Protein AF-A0A943GT38-F1 (afdb_monomer_lite)

Sequence (187 aa):
MNSKKILAAFVAVIVAVCCVFAACSAKKTDSDSASSSESVSQYRNETYTTTDPALIKGNAAAQLVQSYSAEELGLPESWDKYDSVAVNDSGIKLDNSDYAGYYIEVEVSKKYDIGDDKFTFNTVGTYLISYDGKTLLKYDKATGECTPIEMKEASAAASSAQKATAASGETHTHANGEVHSGAAHAD

Radius of gyration: 29.75 Å; chains: 1; bounding box: 101×79×76 Å

Structure (mmCIF, N/CA/C/O backbone):
data_AF-A0A943GT38-F1
#
_entry.id   AF-A0A943GT38-F1
#
loop_
_atom_site.group_PDB
_atom_site.id
_atom_site.type_symbol
_atom_site.label_atom_id
_atom_site.label_alt_id
_atom_site.label_comp_id
_atom_site.label_asym_id
_atom_site.label_entity_id
_atom_site.label_seq_id
_atom_site.pdbx_PDB_ins_code
_atom_site.Cartn_x
_atom_site.Cartn_y
_atom_site.Cartn_z
_atom_site.occupancy
_atom_site.B_iso_or_equiv
_atom_site.auth_seq_id
_atom_site.auth_comp_id
_atom_site.auth_asym_id
_atom_site.auth_atom_id
_atom_site.pdbx_PDB_model_num
ATOM 1 N N . MET A 1 1 ? 44.796 46.737 12.602 1.00 34.22 1 MET A N 1
ATOM 2 C CA . MET A 1 1 ? 43.533 46.352 11.930 1.00 34.22 1 MET A CA 1
ATOM 3 C C . MET A 1 1 ? 43.352 44.856 12.124 1.00 34.22 1 MET A C 1
ATOM 5 O O . MET A 1 1 ? 44.340 44.165 11.973 1.00 34.22 1 MET A O 1
ATOM 9 N N . ASN A 1 2 ? 42.224 44.241 12.458 1.00 37.62 2 ASN A N 1
ATOM 10 C CA . ASN A 1 2 ? 40.920 44.627 12.990 1.00 37.62 2 ASN A CA 1
ATOM 11 C C . ASN A 1 2 ? 40.357 43.358 13.668 1.00 37.62 2 ASN A C 1
ATOM 13 O O . ASN A 1 2 ? 40.822 42.249 13.428 1.00 37.62 2 ASN A O 1
ATOM 17 N N . SER A 1 3 ? 39.400 43.547 14.562 1.00 45.28 3 SER A N 1
ATOM 18 C CA . SER A 1 3 ? 38.972 42.612 15.600 1.00 45.28 3 SER A CA 1
ATOM 19 C C . SER A 1 3 ? 37.762 41.734 15.218 1.00 45.28 3 SER A C 1
ATOM 21 O O . SER A 1 3 ? 36.944 42.168 14.415 1.00 45.28 3 SER A O 1
ATOM 23 N N . LYS A 1 4 ? 37.559 40.653 16.004 1.00 46.94 4 LYS A N 1
ATOM 24 C CA . LYS A 1 4 ? 36.280 39.959 16.342 1.00 46.94 4 LYS A CA 1
ATOM 25 C C . LYS A 1 4 ? 35.721 39.054 15.214 1.00 46.94 4 LYS A C 1
ATOM 27 O O . LYS A 1 4 ? 35.678 39.461 14.068 1.00 46.94 4 LYS A O 1
ATOM 32 N N . LYS A 1 5 ? 35.235 37.830 15.465 1.00 51.97 5 LYS A N 1
ATOM 33 C CA . LYS A 1 5 ? 34.121 37.475 16.362 1.00 51.97 5 LYS A CA 1
ATOM 34 C C . LYS A 1 5 ? 34.136 35.992 16.781 1.00 51.97 5 LYS A C 1
ATOM 36 O O . LYS A 1 5 ? 34.640 35.125 16.082 1.00 51.97 5 LYS A O 1
ATOM 41 N N . ILE A 1 6 ? 33.533 35.782 17.944 1.00 56.03 6 ILE A N 1
ATOM 42 C CA . ILE A 1 6 ? 33.315 34.562 18.722 1.00 56.03 6 ILE A CA 1
ATOM 43 C C . ILE A 1 6 ? 32.134 33.766 18.137 1.00 56.03 6 ILE A C 1
ATOM 45 O O . ILE A 1 6 ? 31.121 34.379 17.803 1.00 56.03 6 ILE A O 1
ATOM 49 N N . LEU A 1 7 ? 32.216 32.431 18.106 1.00 47.88 7 LEU A N 1
ATOM 50 C CA . LEU A 1 7 ? 31.033 31.562 18.137 1.00 47.88 7 LEU A CA 1
ATOM 51 C C . LEU A 1 7 ? 31.339 30.306 18.965 1.00 47.88 7 LEU A C 1
ATOM 53 O O . LEU A 1 7 ? 31.896 29.327 18.480 1.00 47.88 7 LEU A O 1
ATOM 57 N N . ALA A 1 8 ? 30.990 30.382 20.245 1.00 51.00 8 ALA A N 1
ATOM 58 C CA . ALA A 1 8 ? 30.784 29.237 21.114 1.00 51.00 8 ALA A CA 1
ATOM 59 C C . ALA A 1 8 ? 29.288 28.906 21.083 1.00 51.00 8 ALA A C 1
ATOM 61 O O . ALA A 1 8 ? 28.475 29.804 21.300 1.00 51.00 8 ALA A O 1
ATOM 62 N N . ALA A 1 9 ? 28.925 27.648 20.837 1.00 45.69 9 ALA A N 1
ATOM 63 C CA . ALA A 1 9 ? 27.575 27.159 21.101 1.00 45.69 9 ALA A CA 1
ATOM 64 C C . ALA A 1 9 ? 27.574 25.638 21.343 1.00 45.69 9 ALA A C 1
ATOM 66 O O . ALA A 1 9 ? 27.540 24.842 20.415 1.00 45.69 9 ALA A O 1
ATOM 67 N N . PHE A 1 10 ? 27.652 25.294 22.632 1.00 46.50 10 PHE A N 1
ATOM 68 C CA . PHE A 1 10 ? 26.958 24.199 23.320 1.00 46.50 10 PHE A CA 1
ATOM 69 C C . PHE A 1 10 ? 26.941 22.796 22.687 1.00 46.50 10 PHE A C 1
ATOM 71 O O . PHE A 1 10 ? 25.970 22.396 22.055 1.00 46.50 10 PHE A O 1
ATOM 78 N N . VAL A 1 11 ? 27.948 21.986 23.031 1.00 49.91 11 VAL A N 1
ATOM 79 C CA . VAL A 1 11 ? 27.823 20.519 23.078 1.00 49.91 11 VAL A CA 1
ATOM 80 C C . VAL A 1 11 ? 28.325 20.053 24.442 1.00 49.91 11 VAL A C 1
ATOM 82 O O . VAL A 1 11 ? 29.514 19.820 24.640 1.00 49.91 11 VAL A O 1
ATOM 85 N N . ALA A 1 12 ? 27.418 19.996 25.412 1.00 47.94 12 ALA A N 1
ATOM 86 C CA . ALA A 1 12 ? 27.615 19.304 26.679 1.00 47.94 12 ALA A CA 1
ATOM 87 C C . ALA A 1 12 ? 26.247 19.027 27.312 1.00 47.94 12 ALA A C 1
ATOM 89 O O . ALA A 1 12 ? 25.385 19.902 27.289 1.00 47.94 12 ALA A O 1
ATOM 90 N N . VAL A 1 13 ? 26.129 17.858 27.955 1.00 46.34 13 VAL A N 1
ATOM 91 C CA . VAL A 1 13 ? 24.970 17.334 28.709 1.00 46.34 13 VAL A CA 1
ATOM 92 C C . VAL A 1 13 ? 23.942 16.676 27.771 1.00 46.34 13 VAL A C 1
ATOM 94 O O . VAL A 1 13 ? 23.267 17.351 27.013 1.00 46.34 13 VAL A O 1
ATOM 97 N N . ILE A 1 14 ? 23.827 15.345 27.705 1.00 51.94 14 ILE A N 1
ATOM 98 C CA . ILE A 1 14 ? 23.375 14.482 28.805 1.00 51.94 14 ILE A CA 1
ATOM 99 C C . ILE A 1 14 ? 24.222 13.206 28.923 1.00 51.94 14 ILE A C 1
ATOM 101 O O . ILE A 1 14 ? 24.448 12.457 27.977 1.00 51.94 14 ILE A O 1
ATOM 105 N N . VAL A 1 15 ? 24.668 13.006 30.157 1.00 46.22 15 VAL A N 1
ATOM 106 C CA . VAL A 1 15 ? 25.377 11.862 30.720 1.00 46.22 15 VAL A CA 1
ATOM 107 C C . VAL A 1 15 ? 24.367 10.787 31.140 1.00 46.22 15 VAL A C 1
ATOM 109 O O . VAL A 1 15 ? 23.319 11.113 31.685 1.00 46.22 15 VAL A O 1
ATOM 112 N N . ALA A 1 16 ? 24.763 9.526 30.958 1.00 49.50 16 ALA A N 1
ATOM 113 C CA . ALA A 1 16 ? 24.355 8.339 31.716 1.00 49.50 16 ALA A CA 1
ATOM 114 C C . ALA A 1 16 ? 22.865 7.950 31.769 1.00 49.50 16 ALA A C 1
ATOM 116 O O . ALA A 1 16 ? 22.118 8.387 32.639 1.00 49.50 16 ALA A O 1
ATOM 117 N N . VAL A 1 17 ? 22.520 6.911 31.002 1.00 50.12 17 VAL A N 1
ATOM 118 C CA . VAL A 1 17 ? 21.701 5.805 31.522 1.00 50.12 17 VAL A CA 1
ATOM 119 C C . VAL A 1 17 ? 22.436 4.495 31.248 1.00 50.12 17 VAL A C 1
ATOM 121 O O . VAL A 1 17 ? 22.928 4.245 30.152 1.00 50.12 17 VAL A O 1
ATOM 124 N N . CYS A 1 18 ? 22.590 3.728 32.322 1.00 37.62 18 CYS A N 1
ATOM 125 C CA . CYS A 1 18 ? 23.476 2.589 32.482 1.00 37.62 18 CYS A CA 1
ATOM 126 C C . CYS A 1 18 ? 23.055 1.348 31.691 1.00 37.62 18 CYS A C 1
ATOM 128 O O . CYS A 1 18 ? 21.888 0.966 31.664 1.00 37.62 18 CYS A O 1
ATOM 130 N N . CYS A 1 19 ? 24.069 0.643 31.194 1.00 44.66 19 CYS A N 1
ATOM 131 C CA . CYS A 1 19 ? 24.043 -0.781 30.898 1.00 44.66 19 CYS A CA 1
ATOM 132 C C . CYS A 1 19 ? 23.618 -1.596 32.129 1.00 44.66 19 CYS A C 1
ATOM 134 O O . CYS A 1 19 ? 24.373 -1.608 33.095 1.00 44.66 19 CYS A O 1
ATOM 136 N N . VAL A 1 20 ? 22.518 -2.352 32.059 1.00 48.22 20 VAL A N 1
ATOM 137 C CA . VAL A 1 20 ? 22.407 -3.701 32.651 1.00 48.22 20 VAL A CA 1
ATOM 138 C C . VAL A 1 20 ? 21.319 -4.473 31.899 1.00 48.22 20 VAL A C 1
ATOM 140 O O . VAL A 1 20 ? 20.155 -4.311 32.213 1.00 48.22 20 VAL A O 1
ATOM 143 N N . PHE A 1 21 ? 21.685 -5.335 30.950 1.00 45.25 21 PHE A N 1
ATOM 144 C CA . PHE A 1 21 ? 21.067 -6.660 30.795 1.00 45.25 21 PHE A CA 1
ATOM 145 C C . PHE A 1 21 ? 22.101 -7.579 30.143 1.00 45.25 21 PHE A C 1
ATOM 147 O O . PHE A 1 21 ? 22.250 -7.658 28.928 1.00 45.25 21 PHE A O 1
ATOM 154 N N . ALA A 1 22 ? 22.873 -8.234 31.006 1.00 48.03 22 ALA A N 1
ATOM 155 C CA . ALA A 1 22 ? 23.653 -9.400 30.650 1.00 48.03 22 ALA A CA 1
ATOM 156 C C . ALA A 1 22 ? 22.712 -10.610 30.610 1.00 48.03 22 ALA A C 1
ATOM 158 O O . ALA A 1 22 ? 22.190 -11.023 31.642 1.00 48.03 22 ALA A O 1
ATOM 159 N N . ALA A 1 23 ? 22.538 -11.195 29.429 1.00 37.91 23 ALA A N 1
ATOM 160 C CA . ALA A 1 23 ? 22.145 -12.590 29.278 1.00 37.91 23 ALA A CA 1
ATOM 161 C C . ALA A 1 23 ? 22.803 -13.150 28.010 1.00 37.91 23 ALA A C 1
ATOM 163 O O . ALA A 1 23 ? 22.175 -13.342 26.975 1.00 37.91 23 ALA A O 1
ATOM 164 N N . CYS A 1 24 ? 24.108 -13.411 28.105 1.00 40.16 24 CYS A N 1
ATOM 165 C CA . CYS A 1 24 ? 24.749 -14.405 27.257 1.00 40.16 24 CYS A CA 1
ATOM 166 C C . CYS A 1 24 ? 24.169 -15.779 27.614 1.00 40.16 24 CYS A C 1
ATOM 168 O O . CYS A 1 24 ? 24.278 -16.212 28.759 1.00 40.16 24 CYS A O 1
ATOM 170 N N . SER A 1 25 ? 23.635 -16.501 26.634 1.00 47.22 25 SER A N 1
ATOM 171 C CA . SER A 1 25 ? 23.610 -17.963 26.676 1.00 47.22 25 SER A CA 1
ATOM 172 C C . SER A 1 25 ? 24.294 -18.512 25.428 1.00 47.22 25 SER A C 1
ATOM 174 O O . SER A 1 25 ? 23.819 -18.373 24.310 1.00 47.22 25 SER A O 1
ATOM 176 N N . ALA A 1 26 ? 25.486 -19.045 25.688 1.00 43.81 26 ALA A N 1
ATOM 177 C CA . ALA A 1 26 ? 26.223 -20.104 25.007 1.00 43.81 26 ALA A CA 1
ATOM 178 C C . ALA A 1 26 ? 25.874 -20.492 23.546 1.00 43.81 26 ALA A C 1
ATOM 180 O O . ALA A 1 26 ? 24.891 -21.165 23.259 1.00 43.81 26 ALA A O 1
ATOM 181 N N . LYS A 1 27 ? 26.850 -20.193 22.681 1.00 48.16 27 LYS A N 1
ATOM 182 C CA . LYS A 1 27 ? 27.392 -20.937 21.522 1.00 48.16 27 LYS A CA 1
ATOM 183 C C . LYS A 1 27 ? 26.953 -22.405 21.318 1.00 48.16 27 LYS A C 1
ATOM 185 O O . LYS A 1 27 ? 27.102 -23.207 22.237 1.00 48.16 27 LYS A O 1
ATOM 190 N N . LYS A 1 28 ? 26.674 -22.764 20.048 1.00 39.28 28 LYS A N 1
ATOM 191 C CA . LYS A 1 28 ? 27.128 -23.994 19.341 1.00 39.28 28 LYS A CA 1
ATOM 192 C C . LYS A 1 28 ? 27.053 -23.832 17.802 1.00 39.28 28 LYS A C 1
ATOM 194 O O . LYS A 1 28 ? 25.979 -23.831 17.226 1.00 39.28 28 LYS A O 1
ATOM 199 N N . THR A 1 29 ? 28.227 -23.588 17.219 1.00 42.72 29 THR A N 1
ATOM 200 C CA . THR A 1 29 ? 28.904 -24.244 16.077 1.00 42.72 29 THR A CA 1
ATOM 201 C C . THR A 1 29 ? 28.120 -25.013 14.985 1.00 42.72 29 THR A C 1
ATOM 203 O O . THR A 1 29 ? 27.441 -25.987 15.289 1.00 42.72 29 THR A O 1
ATOM 206 N N . ASP A 1 30 ? 28.426 -24.598 13.741 1.00 43.91 30 ASP A N 1
ATOM 207 C CA . ASP A 1 30 ? 28.481 -25.261 12.415 1.00 43.91 30 ASP A CA 1
ATOM 208 C C . ASP A 1 30 ? 27.225 -25.881 11.768 1.00 43.91 30 ASP A C 1
ATOM 210 O O . ASP A 1 30 ? 26.702 -26.889 12.228 1.00 43.91 30 ASP A O 1
ATOM 214 N N . SER A 1 31 ? 26.818 -25.330 10.612 1.00 35.75 31 SER A N 1
ATOM 215 C CA . SER A 1 31 ? 26.974 -25.974 9.289 1.00 35.75 31 SER A CA 1
ATOM 216 C C . SER A 1 31 ? 26.354 -25.129 8.165 1.00 35.75 31 SER A C 1
ATOM 218 O O . SER A 1 31 ? 25.282 -24.550 8.318 1.00 35.75 31 SER A O 1
ATOM 220 N N . ASP A 1 32 ? 27.058 -25.087 7.034 1.00 42.31 32 ASP A N 1
ATOM 221 C CA . ASP A 1 32 ? 26.697 -24.445 5.772 1.00 42.31 32 ASP A CA 1
ATOM 222 C C . ASP A 1 32 ? 25.251 -24.680 5.304 1.00 42.31 32 ASP A C 1
ATOM 224 O O . ASP A 1 32 ? 24.817 -25.814 5.099 1.00 42.31 32 ASP A O 1
ATOM 228 N N . SER A 1 33 ? 24.561 -23.588 4.972 1.00 37.16 33 SER A N 1
ATOM 229 C CA . SER A 1 33 ? 23.737 -23.526 3.765 1.00 37.16 33 SER A CA 1
ATOM 230 C C . SER A 1 33 ? 23.566 -22.071 3.343 1.00 37.16 33 SER A C 1
ATOM 232 O O . SER A 1 33 ? 23.002 -21.250 4.064 1.00 37.16 33 SER A O 1
ATOM 234 N N . ALA A 1 34 ? 24.100 -21.745 2.171 1.00 45.69 34 ALA A N 1
ATOM 235 C CA . ALA A 1 34 ? 23.778 -20.522 1.467 1.00 45.69 34 ALA A CA 1
ATOM 236 C C . ALA A 1 34 ? 22.298 -20.547 1.065 1.00 45.69 34 ALA A C 1
ATOM 238 O O . ALA A 1 34 ? 21.897 -21.452 0.341 1.00 45.69 34 ALA A O 1
ATOM 239 N N . SER A 1 35 ? 21.516 -19.543 1.458 1.00 38.31 35 SER A N 1
ATOM 240 C CA . SER A 1 35 ? 20.449 -19.018 0.604 1.00 38.31 35 SER A CA 1
ATOM 241 C C . SER A 1 35 ? 19.897 -17.708 1.155 1.00 38.31 35 SER A C 1
ATOM 243 O O . SER A 1 35 ? 19.557 -17.622 2.328 1.00 38.31 35 SER A O 1
ATOM 245 N N . SER A 1 36 ? 19.836 -16.731 0.253 1.00 38.59 36 SER A N 1
ATOM 246 C CA . SER A 1 36 ? 19.077 -15.482 0.257 1.00 38.59 36 SER A CA 1
ATOM 247 C C . SER A 1 36 ? 19.064 -14.606 1.509 1.00 38.59 36 SER A C 1
ATOM 249 O O . SER A 1 36 ? 18.497 -14.912 2.549 1.00 38.59 36 SER A O 1
ATOM 251 N N . SER A 1 37 ? 19.603 -13.403 1.309 1.00 44.66 37 SER A N 1
ATOM 252 C CA . SER A 1 37 ? 19.267 -12.191 2.050 1.00 44.66 37 SER A CA 1
ATOM 253 C C . SER A 1 37 ? 17.762 -11.914 1.939 1.00 44.66 37 SER A C 1
ATOM 255 O O . SER A 1 37 ? 17.334 -11.109 1.116 1.00 44.66 37 SER A O 1
ATOM 257 N N . GLU A 1 38 ? 16.958 -12.593 2.747 1.00 41.59 38 GLU A N 1
ATOM 258 C CA . GLU A 1 38 ? 15.552 -12.270 2.933 1.00 41.59 38 GLU A CA 1
ATOM 259 C C . GLU A 1 38 ? 15.445 -11.252 4.066 1.00 41.59 38 GLU A C 1
ATOM 261 O O . GLU A 1 38 ? 15.423 -11.586 5.251 1.00 41.59 38 GLU A O 1
ATOM 266 N N . SER A 1 39 ? 15.394 -9.974 3.699 1.00 43.41 39 SER A N 1
ATOM 267 C CA . SER A 1 39 ? 14.899 -8.917 4.579 1.00 43.41 39 SER A CA 1
ATOM 268 C C . SER A 1 39 ? 13.383 -9.088 4.725 1.00 43.41 39 SER A C 1
ATOM 270 O O . SER A 1 39 ? 12.608 -8.272 4.238 1.00 43.41 39 SER A O 1
ATOM 272 N N . VAL A 1 40 ? 12.941 -10.188 5.342 1.00 46.00 40 VAL A N 1
ATOM 273 C CA . VAL A 1 40 ? 11.556 -10.336 5.792 1.00 46.00 40 VAL A CA 1
ATOM 274 C C . VAL A 1 40 ? 11.373 -9.296 6.883 1.00 46.00 40 VAL A C 1
ATOM 276 O O . VAL A 1 40 ? 11.952 -9.394 7.966 1.00 46.00 40 VAL A O 1
ATOM 279 N N . SER A 1 41 ? 10.608 -8.254 6.568 1.00 52.66 41 SER A N 1
ATOM 280 C CA . SER A 1 41 ? 10.140 -7.263 7.530 1.00 52.66 41 SER A CA 1
ATOM 281 C C . SER A 1 41 ? 9.679 -7.979 8.800 1.00 52.66 41 SER A C 1
ATOM 283 O O . SER A 1 41 ? 8.805 -8.843 8.735 1.00 52.66 41 SER A O 1
ATOM 285 N N . GLN A 1 42 ? 10.271 -7.623 9.937 1.00 56.81 42 GLN A N 1
ATOM 286 C CA . GLN A 1 42 ? 10.265 -8.383 11.197 1.00 56.81 42 GLN A CA 1
ATOM 287 C C . GLN A 1 42 ? 8.860 -8.717 11.764 1.00 56.81 42 GLN A C 1
ATOM 289 O O . GLN A 1 42 ? 8.747 -9.503 12.701 1.00 56.81 42 GLN A O 1
ATOM 294 N N . TYR A 1 43 ? 7.797 -8.141 11.189 1.00 60.06 43 TYR A N 1
ATOM 295 C CA . TYR A 1 43 ? 6.404 -8.220 11.641 1.00 60.06 43 TYR A CA 1
ATOM 296 C C . TYR A 1 43 ? 5.400 -8.672 10.567 1.00 60.06 43 TYR A C 1
ATOM 298 O O . TYR A 1 43 ? 4.202 -8.733 10.850 1.00 60.06 43 TYR A O 1
ATOM 306 N N . ARG A 1 44 ? 5.852 -8.945 9.334 1.00 74.56 44 ARG A N 1
ATOM 307 C CA . ARG A 1 44 ? 4.986 -9.410 8.241 1.00 74.56 44 ARG A CA 1
ATOM 308 C C . ARG A 1 44 ? 5.013 -10.924 8.210 1.00 74.56 44 ARG A C 1
ATOM 310 O O . ARG A 1 44 ? 6.065 -11.526 8.014 1.00 74.56 44 ARG A O 1
ATOM 317 N N . ASN A 1 45 ? 3.845 -11.529 8.349 1.00 68.94 45 ASN A N 1
ATOM 318 C CA . ASN A 1 45 ? 3.688 -12.949 8.123 1.00 68.94 45 ASN A CA 1
ATOM 319 C C . ASN A 1 45 ? 3.070 -13.161 6.738 1.00 68.94 45 ASN A C 1
ATOM 321 O O . ASN A 1 45 ? 1.902 -12.842 6.511 1.00 68.94 45 ASN A O 1
ATOM 325 N N . GLU A 1 46 ? 3.862 -13.710 5.817 1.00 64.44 46 GLU A N 1
ATOM 326 C CA . GLU A 1 46 ? 3.452 -14.055 4.447 1.00 64.44 46 GLU A CA 1
ATOM 327 C C . GLU A 1 46 ? 2.636 -15.354 4.382 1.00 64.44 46 GLU A C 1
ATOM 329 O O . GLU A 1 46 ? 2.654 -16.077 3.385 1.00 64.44 46 GLU A O 1
ATOM 334 N N . THR A 1 47 ? 1.908 -15.692 5.448 1.00 60.56 47 THR A N 1
ATOM 335 C CA . THR A 1 47 ? 0.904 -16.745 5.344 1.00 60.56 47 THR A CA 1
ATOM 336 C C . THR A 1 47 ? -0.132 -16.276 4.330 1.00 60.56 47 THR A C 1
ATOM 338 O O . THR A 1 47 ? -0.858 -15.315 4.585 1.00 60.56 47 THR A O 1
ATOM 341 N N . TYR A 1 48 ? -0.187 -16.954 3.182 1.00 58.66 48 TYR A N 1
ATOM 342 C CA . TYR A 1 48 ? -1.205 -16.739 2.162 1.00 58.66 48 TYR A CA 1
ATOM 343 C C . TYR A 1 48 ? -2.584 -16.850 2.808 1.00 58.66 48 TYR A C 1
ATOM 345 O O . TYR A 1 48 ? -3.033 -17.933 3.187 1.00 58.66 48 TYR A O 1
ATOM 353 N N . THR A 1 49 ? -3.243 -15.708 2.962 1.00 74.19 49 THR A N 1
ATOM 354 C CA . THR A 1 49 ? -4.599 -15.627 3.494 1.00 74.19 49 THR A CA 1
ATOM 355 C C . THR A 1 49 ? -5.527 -15.150 2.394 1.00 74.19 49 THR A C 1
ATOM 357 O O . THR A 1 49 ? -5.177 -14.276 1.603 1.00 74.19 49 THR A O 1
ATOM 360 N N . THR A 1 50 ? -6.713 -15.753 2.309 1.00 83.44 50 THR A N 1
ATOM 361 C CA . THR A 1 50 ? -7.732 -15.281 1.365 1.00 83.44 50 THR A CA 1
ATOM 362 C C . THR A 1 50 ? -8.141 -13.850 1.712 1.00 83.44 50 THR A C 1
ATOM 364 O O . THR A 1 50 ? -8.253 -13.486 2.888 1.00 83.44 50 THR A O 1
ATOM 367 N N . THR A 1 51 ? -8.394 -13.052 0.680 1.00 87.00 51 THR A N 1
ATOM 368 C CA . THR A 1 51 ? -8.942 -11.694 0.770 1.00 87.00 51 THR A CA 1
ATOM 369 C C . THR A 1 51 ? -10.470 -11.684 0.840 1.00 87.00 51 THR A C 1
ATOM 371 O O . THR A 1 51 ? -11.083 -10.629 0.987 1.00 87.00 51 THR A O 1
ATOM 374 N N . ASP A 1 52 ? -11.111 -12.858 0.802 1.00 87.06 52 ASP A N 1
ATOM 375 C CA . ASP A 1 52 ? -12.563 -13.007 0.854 1.00 87.06 52 ASP A CA 1
ATOM 376 C C . ASP A 1 52 ? -13.278 -1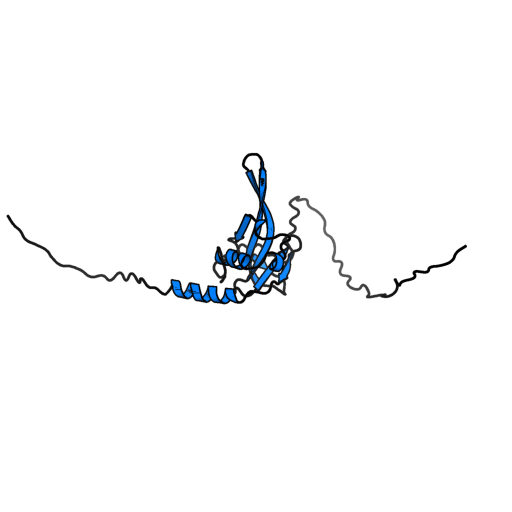2.250 1.978 1.00 87.06 52 ASP A C 1
ATOM 378 O O . ASP A 1 52 ? -14.292 -11.611 1.669 1.00 87.06 52 ASP A O 1
ATOM 382 N N . PRO A 1 53 ? -12.791 -12.272 3.234 1.00 88.88 53 PRO A N 1
ATOM 383 C CA . PRO A 1 53 ? -13.461 -11.593 4.338 1.00 88.88 53 PRO A CA 1
ATOM 384 C C . PRO A 1 53 ? -13.221 -10.075 4.374 1.00 88.88 53 PRO A C 1
ATOM 386 O O . PRO A 1 53 ? -13.814 -9.405 5.218 1.00 88.88 53 PRO A O 1
ATOM 389 N N . ALA A 1 54 ? -12.383 -9.516 3.495 1.00 90.00 54 ALA A N 1
ATOM 390 C CA . ALA A 1 54 ? -12.149 -8.077 3.451 1.00 90.00 54 ALA A CA 1
ATOM 391 C C . ALA A 1 54 ? -13.360 -7.322 2.878 1.00 90.00 54 ALA A C 1
ATOM 393 O O . ALA A 1 54 ? -13.894 -7.680 1.824 1.00 90.00 54 ALA A O 1
ATOM 394 N N . LEU A 1 55 ? -13.758 -6.235 3.547 1.00 91.06 55 LEU A N 1
ATOM 395 C CA . LEU A 1 55 ? -14.857 -5.369 3.107 1.00 91.06 55 LEU A CA 1
ATOM 396 C C . LEU A 1 55 ? -14.506 -4.563 1.853 1.00 91.06 55 LEU A C 1
ATOM 398 O O . LEU A 1 55 ? -15.382 -4.269 1.045 1.00 91.06 55 LEU A O 1
ATOM 402 N N . ILE A 1 56 ? -13.232 -4.201 1.691 1.00 89.38 56 ILE A N 1
ATOM 403 C CA . ILE A 1 56 ? -12.722 -3.426 0.558 1.00 89.38 56 ILE A CA 1
ATOM 404 C C . ILE A 1 56 ? -11.635 -4.264 -0.115 1.00 89.38 56 ILE A C 1
ATOM 406 O O . ILE A 1 56 ? -10.543 -4.408 0.425 1.00 89.38 56 ILE A O 1
ATOM 410 N N . LYS A 1 57 ? -11.937 -4.837 -1.285 1.00 90.94 57 LYS A N 1
ATOM 411 C CA . LYS A 1 57 ? -11.038 -5.744 -2.019 1.00 90.94 57 LYS A CA 1
ATOM 412 C C . LYS A 1 57 ? -11.133 -5.562 -3.532 1.00 90.94 57 LYS A C 1
ATOM 414 O O . LYS A 1 57 ? -12.068 -4.928 -4.032 1.00 90.94 57 LYS A O 1
ATOM 419 N N . GLY A 1 58 ? -10.164 -6.117 -4.261 1.00 89.75 58 GLY A N 1
ATOM 420 C CA . GLY A 1 58 ? -10.085 -6.016 -5.720 1.00 89.75 58 GLY A CA 1
ATOM 421 C C . GLY A 1 58 ? -10.170 -4.562 -6.195 1.00 89.75 58 GLY A C 1
ATOM 422 O O . GLY A 1 58 ? -9.573 -3.668 -5.602 1.00 89.75 58 GLY A O 1
ATOM 423 N N . ASN A 1 59 ? -10.977 -4.291 -7.221 1.00 90.06 59 ASN A N 1
ATOM 424 C CA . ASN A 1 59 ? -11.098 -2.946 -7.794 1.00 90.06 59 ASN A CA 1
ATOM 425 C C . ASN A 1 59 ? -11.529 -1.861 -6.780 1.00 90.06 59 ASN A C 1
ATOM 427 O O . ASN A 1 59 ? -11.129 -0.709 -6.913 1.00 90.06 59 ASN A O 1
ATOM 431 N N . ALA A 1 60 ? -12.309 -2.204 -5.747 1.00 91.75 60 ALA A N 1
ATOM 432 C CA . ALA A 1 60 ? -12.701 -1.236 -4.720 1.00 91.75 60 ALA A CA 1
ATOM 433 C C . ALA A 1 60 ? -11.497 -0.757 -3.887 1.00 91.75 60 ALA A C 1
ATOM 435 O O . ALA A 1 60 ? -11.431 0.414 -3.520 1.00 91.75 60 ALA A O 1
ATOM 436 N N . ALA A 1 61 ? -10.521 -1.636 -3.641 1.00 92.75 61 ALA A N 1
ATOM 437 C CA . ALA A 1 61 ? -9.275 -1.280 -2.965 1.00 92.75 61 ALA A CA 1
ATOM 438 C C . ALA A 1 61 ? -8.408 -0.353 -3.832 1.00 92.75 61 ALA A C 1
ATOM 440 O O . ALA A 1 61 ? -7.918 0.664 -3.342 1.00 92.75 61 ALA A O 1
ATOM 441 N N . ALA A 1 62 ? -8.298 -0.640 -5.135 1.00 93.38 62 ALA A N 1
ATOM 442 C CA . ALA A 1 62 ? -7.599 0.237 -6.075 1.00 93.38 62 ALA A CA 1
ATOM 443 C C . ALA A 1 62 ? -8.246 1.632 -6.147 1.00 93.38 62 ALA A C 1
ATOM 445 O O . ALA A 1 62 ? -7.546 2.640 -6.072 1.00 93.38 62 ALA A O 1
ATOM 446 N N . GLN A 1 63 ? -9.580 1.696 -6.244 1.00 93.25 63 GLN A N 1
ATOM 447 C CA . GLN A 1 63 ? -10.323 2.960 -6.281 1.00 93.25 63 GLN A CA 1
ATOM 448 C C . GLN A 1 63 ? -10.206 3.752 -4.979 1.00 93.25 63 GLN A C 1
ATOM 450 O O . GLN A 1 63 ? -10.102 4.976 -5.023 1.00 93.25 63 GLN A O 1
ATOM 455 N N . LEU A 1 64 ? -10.191 3.074 -3.827 1.00 93.12 64 LEU A N 1
ATOM 456 C CA . LEU A 1 64 ? -9.963 3.733 -2.547 1.00 93.12 64 LEU A CA 1
ATOM 457 C C . LEU A 1 64 ? -8.613 4.454 -2.553 1.00 93.12 64 LEU A C 1
ATOM 459 O O . LEU A 1 64 ? -8.583 5.644 -2.259 1.00 93.12 64 LEU A O 1
ATOM 463 N N . VAL A 1 65 ? -7.525 3.775 -2.928 1.00 94.62 65 VAL A N 1
ATOM 464 C CA . VAL A 1 65 ? -6.191 4.398 -3.000 1.00 94.62 65 VAL A CA 1
ATOM 465 C C . VAL A 1 65 ? -6.183 5.543 -4.020 1.00 94.62 65 VAL A C 1
ATOM 467 O O . VAL A 1 65 ? -5.727 6.635 -3.702 1.00 94.62 65 VAL A O 1
ATOM 470 N N . GLN A 1 66 ? -6.784 5.363 -5.197 1.00 93.88 66 GLN A N 1
ATOM 471 C CA . GLN A 1 66 ? -6.873 6.416 -6.223 1.00 93.88 66 GLN A CA 1
ATOM 472 C C . GLN A 1 66 ? -7.731 7.630 -5.820 1.00 93.88 66 GLN A C 1
ATOM 474 O O . GLN A 1 66 ? -7.606 8.691 -6.426 1.00 93.88 66 GLN A O 1
ATOM 479 N N . SER A 1 67 ? -8.592 7.512 -4.802 1.00 93.56 67 SER A N 1
ATOM 480 C CA . SER A 1 67 ? -9.407 8.633 -4.300 1.00 93.56 67 SER A CA 1
ATOM 481 C C . SER A 1 67 ? -8.614 9.665 -3.480 1.00 93.56 67 SER A C 1
ATOM 483 O O . SER A 1 67 ? -9.103 10.765 -3.191 1.00 93.56 67 SER A O 1
ATOM 485 N N . TYR A 1 68 ? -7.388 9.324 -3.083 1.00 94.50 68 TYR A N 1
ATOM 486 C CA . TYR A 1 68 ? -6.464 10.237 -2.422 1.00 94.50 68 TYR A CA 1
ATOM 487 C C . TYR A 1 68 ? -5.640 10.995 -3.452 1.00 94.50 68 TYR A C 1
ATOM 489 O O . TYR A 1 68 ? -5.340 10.493 -4.532 1.00 94.50 68 TYR A O 1
ATOM 497 N N . SER A 1 69 ? -5.229 12.210 -3.111 1.00 95.19 69 SER A N 1
ATOM 498 C CA . SER A 1 69 ? -4.143 12.863 -3.828 1.00 95.19 69 SER A CA 1
ATOM 499 C C . SER A 1 69 ? -2.837 12.099 -3.603 1.00 95.19 69 SER A C 1
ATOM 501 O O . SER A 1 69 ? -2.650 11.428 -2.587 1.00 95.19 69 SER A O 1
ATOM 503 N N . ALA A 1 70 ? -1.912 12.214 -4.551 1.00 95.75 70 ALA A N 1
ATOM 504 C CA . ALA A 1 70 ? -0.611 11.572 -4.424 1.00 95.75 70 ALA A CA 1
ATOM 505 C C . ALA A 1 70 ? 0.150 12.059 -3.170 1.00 95.75 70 ALA A C 1
ATOM 507 O O . ALA A 1 70 ? 0.804 11.265 -2.497 1.00 95.75 70 ALA A O 1
ATOM 508 N N . GLU A 1 71 ? -0.016 13.332 -2.799 1.00 94.81 71 GLU A N 1
ATOM 509 C CA . GLU A 1 71 ? 0.565 13.917 -1.585 1.00 94.81 71 GLU A CA 1
ATOM 510 C C . GLU A 1 71 ? -0.000 13.292 -0.300 1.00 94.81 71 GLU A C 1
ATOM 512 O O . GLU A 1 71 ? 0.774 12.909 0.574 1.00 94.81 71 GLU A O 1
ATOM 517 N N . GLU A 1 72 ? -1.324 13.103 -0.205 1.00 95.12 72 GLU A N 1
ATOM 518 C CA . GLU A 1 72 ? -1.962 12.423 0.940 1.00 95.12 72 GLU A CA 1
ATOM 519 C C . GLU A 1 72 ? -1.449 10.985 1.118 1.00 95.12 72 GLU A C 1
ATOM 521 O O . GLU A 1 72 ? -1.358 10.479 2.234 1.00 95.12 72 GLU A O 1
ATOM 526 N N . LEU A 1 73 ? -1.077 10.332 0.016 1.00 95.75 73 LEU A N 1
ATOM 527 C CA . LEU A 1 73 ? -0.481 8.997 0.016 1.00 95.75 73 LEU A CA 1
ATOM 528 C C . LEU A 1 73 ? 1.040 8.998 0.243 1.00 95.75 73 LEU A C 1
ATOM 530 O O . LEU A 1 73 ? 1.671 7.933 0.236 1.00 95.75 73 LEU A O 1
ATOM 534 N N . GLY A 1 74 ? 1.650 10.174 0.401 1.00 95.19 74 GLY A N 1
ATOM 535 C CA . GLY A 1 74 ? 3.092 10.350 0.527 1.00 95.19 74 GLY A CA 1
ATOM 536 C C . GLY A 1 74 ? 3.868 9.848 -0.691 1.00 95.19 74 GLY A C 1
ATOM 537 O O . GLY A 1 74 ? 4.969 9.314 -0.526 1.00 95.19 74 GLY A O 1
ATOM 538 N N . LEU A 1 75 ? 3.276 9.931 -1.882 1.00 95.75 75 LEU A N 1
ATOM 539 C CA . LEU A 1 75 ? 3.932 9.622 -3.147 1.00 95.75 75 LEU A CA 1
ATOM 540 C C . LEU A 1 75 ? 4.808 10.812 -3.585 1.00 95.75 75 LEU A C 1
ATOM 542 O O . LEU A 1 75 ? 4.441 11.963 -3.351 1.00 95.75 75 LEU A O 1
ATOM 546 N N . PRO A 1 76 ? 5.973 10.564 -4.209 1.00 93.88 76 PRO A N 1
ATOM 547 C CA . PRO A 1 76 ? 6.928 11.626 -4.541 1.00 93.88 76 PRO A CA 1
ATOM 548 C C . PRO A 1 76 ? 6.491 12.536 -5.700 1.00 93.88 76 PRO A C 1
ATOM 550 O O . PRO A 1 76 ? 7.049 13.616 -5.874 1.00 93.88 76 PRO A O 1
ATOM 553 N N . GLU A 1 77 ? 5.540 12.098 -6.523 1.00 94.88 77 GLU A N 1
ATOM 554 C CA . GLU A 1 77 ? 5.101 12.773 -7.746 1.00 94.88 77 GLU A CA 1
ATOM 555 C C . GLU A 1 77 ? 3.571 12.746 -7.857 1.00 94.88 77 GLU A C 1
ATOM 557 O O . GLU A 1 77 ? 2.888 12.052 -7.111 1.00 94.88 77 GLU A O 1
ATOM 562 N N . SER A 1 78 ? 3.014 13.513 -8.792 1.00 94.94 78 SER A N 1
ATOM 563 C CA . SER A 1 78 ? 1.578 13.548 -9.075 1.00 94.94 78 SER A CA 1
ATOM 564 C C . SER A 1 78 ? 1.083 12.289 -9.800 1.00 94.94 78 SER A C 1
ATOM 566 O O . SER A 1 78 ? 1.848 11.578 -10.451 1.00 94.94 78 SER A O 1
ATOM 568 N N . TRP A 1 79 ? -0.230 12.032 -9.730 1.00 94.25 79 TRP A N 1
ATOM 569 C CA . TRP A 1 79 ? -0.862 10.833 -10.299 1.00 94.25 79 TRP A CA 1
ATOM 570 C C . TRP A 1 79 ? -0.613 10.610 -11.796 1.00 94.25 79 TRP A C 1
ATOM 572 O O . TRP A 1 79 ? -0.554 9.462 -12.222 1.00 94.25 79 TRP A O 1
ATOM 582 N N . ASP A 1 80 ? -0.409 11.668 -12.589 1.00 94.31 80 ASP A N 1
ATOM 583 C CA . ASP A 1 80 ? -0.104 11.558 -14.025 1.00 94.31 80 ASP A CA 1
ATOM 584 C C . ASP A 1 80 ? 1.238 10.866 -14.324 1.00 94.31 80 ASP A C 1
ATOM 586 O O . ASP A 1 80 ? 1.522 10.548 -15.478 1.00 94.31 80 ASP A O 1
ATOM 590 N N . LYS A 1 81 ? 2.071 10.645 -13.299 1.00 94.00 81 LYS A N 1
ATOM 591 C CA . LYS A 1 81 ? 3.367 9.964 -13.400 1.00 94.00 81 LYS A CA 1
ATOM 592 C C . LYS A 1 81 ? 3.312 8.477 -13.074 1.00 94.00 81 LYS A C 1
ATOM 594 O O . LYS A 1 81 ? 4.358 7.834 -13.152 1.00 94.00 81 LYS A O 1
ATOM 599 N N . TYR A 1 82 ? 2.157 7.948 -12.678 1.00 95.06 82 TYR A N 1
ATOM 600 C CA . TYR A 1 82 ? 1.986 6.545 -12.307 1.00 95.06 82 TYR A CA 1
ATOM 601 C C . TYR A 1 82 ? 1.143 5.813 -13.347 1.00 95.06 82 TYR A C 1
ATOM 603 O O . TYR A 1 82 ? 0.167 6.351 -13.863 1.00 95.06 82 TYR A O 1
ATOM 611 N N . ASP A 1 83 ? 1.523 4.573 -13.648 1.00 95.12 83 ASP A N 1
ATOM 612 C CA . ASP A 1 83 ? 0.927 3.789 -14.734 1.00 95.12 83 ASP A CA 1
ATOM 613 C C . ASP A 1 83 ? -0.048 2.724 -14.227 1.00 95.12 83 ASP A C 1
ATOM 615 O O . ASP A 1 83 ? -0.887 2.244 -14.988 1.00 95.12 83 ASP A O 1
ATOM 619 N N . SER A 1 84 ? 0.091 2.297 -12.968 1.00 93.50 84 SER A N 1
ATOM 620 C CA . SER A 1 84 ? -0.662 1.162 -12.437 1.00 93.50 84 SER A CA 1
ATOM 621 C C . SER A 1 84 ? -0.931 1.277 -10.940 1.00 93.50 84 SER A C 1
ATOM 623 O O . SER A 1 84 ? -0.082 1.738 -10.173 1.00 93.50 84 SER A O 1
ATOM 625 N N . VAL A 1 85 ? -2.109 0.793 -10.544 1.00 95.81 85 VAL A N 1
ATOM 626 C CA . VAL A 1 85 ? -2.497 0.518 -9.158 1.00 95.81 85 VAL A CA 1
ATOM 627 C C . VAL A 1 85 ? -2.947 -0.938 -9.099 1.00 95.81 85 VAL A C 1
ATOM 629 O O . VAL A 1 85 ? -4.051 -1.269 -9.533 1.00 95.81 85 VAL A O 1
ATOM 632 N N . ALA A 1 86 ? -2.072 -1.813 -8.614 1.00 94.31 86 ALA A N 1
ATOM 633 C CA . ALA A 1 86 ? -2.309 -3.248 -8.525 1.00 94.31 86 ALA A CA 1
ATOM 634 C C . ALA A 1 86 ? -2.792 -3.622 -7.122 1.00 94.31 86 ALA A C 1
ATOM 636 O O . ALA A 1 86 ? -2.326 -3.067 -6.133 1.00 94.31 86 ALA A O 1
ATOM 637 N N . VAL A 1 87 ? -3.721 -4.568 -7.031 1.00 93.25 87 VAL A N 1
ATOM 638 C CA . VAL A 1 87 ? -4.213 -5.101 -5.756 1.00 93.25 87 VAL A CA 1
ATOM 639 C C . VAL A 1 87 ? -3.766 -6.541 -5.666 1.00 93.25 87 VAL A C 1
ATOM 641 O O . VAL A 1 87 ? -3.980 -7.305 -6.604 1.00 93.25 87 VAL A O 1
ATOM 644 N N . ASN A 1 88 ? -3.132 -6.899 -4.559 1.00 90.19 88 ASN A N 1
ATOM 645 C CA . ASN A 1 88 ? -2.671 -8.255 -4.347 1.00 90.19 88 ASN A CA 1
ATOM 646 C C . ASN A 1 88 ? -3.871 -9.167 -4.047 1.00 90.19 88 ASN A C 1
ATOM 648 O O . ASN A 1 88 ? -4.720 -8.844 -3.212 1.00 90.19 88 ASN A O 1
ATOM 652 N N . ASP A 1 89 ? -3.936 -10.312 -4.723 1.00 84.12 89 ASP A N 1
ATOM 653 C CA . ASP A 1 89 ? -4.983 -11.317 -4.508 1.00 84.12 89 ASP A CA 1
ATOM 654 C C . ASP A 1 89 ? -4.830 -12.046 -3.167 1.00 84.12 89 ASP A C 1
ATOM 656 O O . ASP A 1 89 ? -5.773 -12.681 -2.690 1.00 84.12 89 ASP A O 1
ATOM 660 N N . SER A 1 90 ? -3.650 -11.944 -2.549 1.00 88.31 90 SER A N 1
ATOM 661 C CA . SER A 1 90 ? -3.351 -12.520 -1.240 1.00 88.31 90 SER A CA 1
ATOM 662 C C . SER A 1 90 ? -3.326 -11.449 -0.159 1.00 88.31 90 SER A C 1
ATOM 664 O O . SER A 1 90 ? -2.719 -10.389 -0.314 1.00 88.31 90 SER A O 1
ATOM 666 N N . GLY A 1 91 ? -3.972 -11.756 0.962 1.00 86.50 91 GLY A N 1
ATOM 667 C CA . GLY A 1 91 ? -3.907 -10.941 2.160 1.00 86.50 91 GLY A CA 1
ATOM 668 C C . GLY A 1 91 ? -2.599 -11.137 2.905 1.00 86.50 91 GLY A C 1
ATOM 669 O O . GLY A 1 91 ? -1.970 -12.198 2.832 1.00 86.50 91 GLY A O 1
ATOM 670 N N . ILE A 1 92 ? -2.230 -10.121 3.674 1.00 89.75 92 ILE A N 1
ATOM 671 C CA . ILE A 1 92 ? -1.088 -10.171 4.581 1.00 89.75 92 ILE A CA 1
ATOM 672 C C . ILE A 1 92 ? -1.566 -10.094 6.024 1.00 89.75 92 ILE A C 1
ATOM 674 O O . ILE A 1 92 ? -2.558 -9.426 6.329 1.00 89.75 92 ILE A O 1
ATOM 678 N N . LYS A 1 93 ? -0.828 -10.741 6.925 1.00 90.44 93 LYS A N 1
ATOM 679 C CA . LYS A 1 93 ? -1.020 -10.582 8.363 1.00 90.44 93 LYS A CA 1
ATOM 680 C C . LYS A 1 93 ? 0.127 -9.762 8.940 1.00 90.44 93 LYS A C 1
ATOM 682 O O . LYS A 1 93 ? 1.294 -10.104 8.746 1.00 90.44 93 LYS A O 1
ATOM 687 N N . LEU A 1 94 ? -0.216 -8.695 9.652 1.00 89.56 94 LEU A N 1
ATOM 688 C CA . LEU A 1 94 ? 0.728 -7.946 10.471 1.00 89.56 94 LEU A CA 1
ATOM 689 C C . LEU A 1 94 ? 0.605 -8.4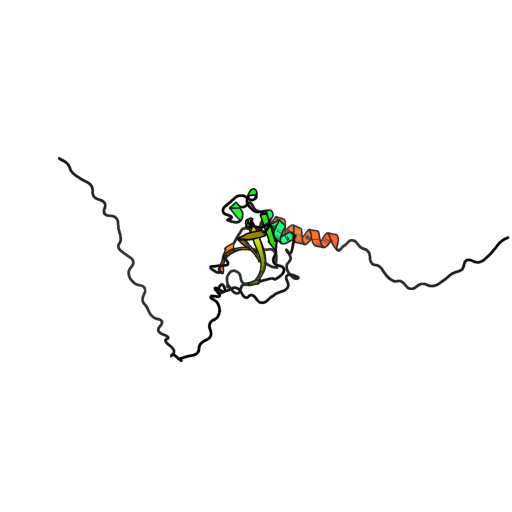07 11.921 1.00 89.56 94 LEU A C 1
ATOM 691 O O . LEU A 1 94 ? -0.498 -8.478 12.463 1.00 89.56 94 LEU A O 1
ATOM 695 N N . ASP A 1 95 ? 1.745 -8.701 12.541 1.00 85.25 95 ASP A N 1
ATOM 696 C CA . ASP A 1 95 ? 1.837 -9.105 13.950 1.00 85.25 95 ASP A CA 1
ATOM 697 C C . ASP A 1 95 ? 2.356 -7.964 14.860 1.00 85.25 95 ASP A C 1
ATOM 699 O O . ASP A 1 95 ? 2.548 -8.161 16.059 1.00 85.25 95 ASP A O 1
ATOM 703 N N . ASN A 1 96 ? 2.571 -6.758 14.316 1.00 81.44 96 ASN A N 1
ATOM 704 C CA . ASN A 1 96 ? 2.932 -5.564 15.092 1.00 81.44 96 ASN A CA 1
ATOM 705 C C . ASN A 1 96 ? 1.762 -5.149 16.005 1.00 81.44 96 ASN A C 1
ATOM 707 O O . ASN A 1 96 ? 0.651 -4.986 15.515 1.00 81.44 96 ASN A O 1
ATOM 711 N N . SER A 1 97 ? 2.008 -4.932 17.302 1.00 75.06 97 SER A N 1
ATOM 712 C CA . SER A 1 97 ? 0.975 -4.612 18.300 1.00 75.06 97 SER A CA 1
ATOM 713 C C . SER A 1 97 ? 0.100 -3.406 17.957 1.00 75.06 97 SER A C 1
ATOM 715 O O . SER A 1 97 ? -1.075 -3.411 18.315 1.00 75.06 97 SER A O 1
ATOM 717 N N . ASP A 1 98 ? 0.641 -2.402 17.266 1.00 86.25 98 ASP A N 1
ATOM 718 C CA . ASP A 1 98 ? -0.096 -1.169 16.955 1.00 86.25 98 ASP A CA 1
ATOM 719 C C . ASP A 1 98 ? -1.052 -1.339 15.763 1.00 86.25 98 ASP A C 1
ATOM 721 O O . ASP A 1 98 ? -2.073 -0.657 15.673 1.00 86.25 98 ASP A O 1
ATOM 725 N N . TYR A 1 99 ? -0.742 -2.279 14.863 1.00 88.06 99 TYR A N 1
ATOM 726 C CA . TYR A 1 99 ? -1.455 -2.508 13.600 1.00 88.06 99 TYR A CA 1
ATOM 727 C C . TYR A 1 99 ? -1.693 -4.001 13.347 1.00 88.06 99 TYR A C 1
ATOM 729 O O . TYR A 1 99 ? -1.608 -4.480 12.217 1.00 88.06 99 TYR A O 1
ATOM 737 N N . ALA A 1 100 ? -1.931 -4.766 14.412 1.00 90.06 100 ALA A N 1
ATOM 738 C CA . ALA A 1 100 ? -2.102 -6.206 14.306 1.00 90.06 100 ALA A CA 1
ATOM 739 C C . ALA A 1 100 ? -3.411 -6.513 13.577 1.00 90.06 100 ALA A C 1
ATOM 741 O O . ALA A 1 100 ? -4.485 -6.072 13.991 1.00 90.06 100 ALA A O 1
ATOM 742 N N . GLY A 1 101 ? -3.345 -7.302 12.508 1.00 91.62 101 GLY A N 1
ATOM 743 C CA . GLY A 1 101 ? -4.536 -7.599 11.723 1.00 91.62 101 GLY A CA 1
ATOM 744 C C . GLY A 1 101 ? -4.254 -8.192 10.354 1.00 91.62 101 GLY A C 1
ATOM 745 O O . GLY A 1 101 ? -3.116 -8.514 10.011 1.00 91.62 101 GLY A O 1
ATOM 746 N N . TYR A 1 102 ? -5.331 -8.335 9.584 1.00 92.75 102 TYR A N 1
ATOM 747 C CA . TYR A 1 102 ? -5.299 -8.793 8.199 1.00 92.75 102 TYR A CA 1
ATOM 748 C C . TYR A 1 102 ? -5.553 -7.626 7.254 1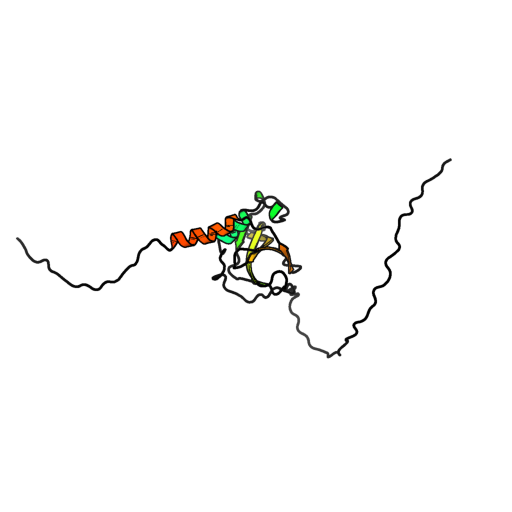.00 92.75 102 TYR A C 1
ATOM 750 O O . TYR A 1 102 ? -6.460 -6.817 7.487 1.00 92.75 102 TYR A O 1
ATOM 758 N N . TYR A 1 103 ? -4.758 -7.564 6.191 1.00 93.38 103 TYR A N 1
ATOM 759 C CA . TYR A 1 103 ? -4.729 -6.436 5.273 1.00 93.38 103 TYR A CA 1
ATOM 760 C C . TYR A 1 103 ? -4.697 -6.881 3.815 1.00 93.38 103 TYR A C 1
ATOM 762 O O . TYR A 1 103 ? -4.107 -7.903 3.468 1.00 93.38 103 TYR A O 1
ATOM 770 N N . ILE A 1 104 ? -5.317 -6.069 2.964 1.00 93.94 104 ILE A N 1
ATOM 771 C CA . ILE A 1 104 ? -5.171 -6.102 1.511 1.00 93.94 104 ILE A CA 1
ATOM 772 C C . ILE A 1 104 ? -4.008 -5.198 1.130 1.00 93.94 104 ILE A C 1
ATOM 774 O O . ILE A 1 104 ? -3.973 -4.040 1.547 1.00 93.94 104 ILE A O 1
ATOM 778 N N . GLU A 1 105 ? -3.084 -5.714 0.326 1.00 95.00 105 GLU A N 1
ATOM 779 C CA . GLU A 1 105 ? -1.967 -4.940 -0.206 1.00 95.00 105 GLU A CA 1
ATOM 780 C C . GLU A 1 105 ? -2.335 -4.311 -1.555 1.00 95.00 105 GLU A C 1
ATOM 782 O O . GLU A 1 105 ? -2.869 -4.976 -2.445 1.00 95.00 105 GLU A O 1
ATOM 787 N N . VAL A 1 106 ? -2.041 -3.020 -1.704 1.00 95.88 106 VAL A N 1
ATOM 788 C CA . VAL A 1 106 ? -2.221 -2.253 -2.939 1.00 95.88 106 VAL A CA 1
ATOM 789 C C . VAL A 1 106 ? -0.905 -1.575 -3.301 1.00 95.88 106 VAL A C 1
ATOM 791 O O . VAL A 1 106 ? -0.323 -0.863 -2.485 1.00 95.88 106 VAL A O 1
ATOM 794 N N . GLU A 1 107 ? -0.442 -1.766 -4.529 1.00 96.69 107 GLU A N 1
ATOM 795 C CA . GLU A 1 107 ? 0.826 -1.242 -5.028 1.00 96.69 107 GLU A CA 1
ATOM 796 C C . GLU A 1 107 ? 0.595 -0.205 -6.123 1.00 96.69 107 GLU A C 1
ATOM 798 O O . GLU A 1 107 ? -0.059 -0.472 -7.130 1.00 96.69 107 GLU A O 1
ATOM 803 N N . VAL A 1 108 ? 1.180 0.978 -5.951 1.00 96.75 108 VAL A N 1
ATOM 804 C CA . VAL A 1 108 ? 1.246 2.010 -6.989 1.00 96.75 108 VAL A CA 1
ATOM 805 C C . VAL A 1 108 ? 2.592 1.883 -7.683 1.00 96.75 108 VAL A C 1
ATOM 807 O O . VAL A 1 108 ? 3.631 1.875 -7.019 1.00 96.75 108 VAL A O 1
ATOM 810 N N . SER A 1 109 ? 2.580 1.775 -9.011 1.00 95.69 109 SER A N 1
ATOM 811 C CA . SER A 1 109 ? 3.780 1.494 -9.800 1.00 95.69 109 SER A CA 1
ATOM 812 C C . SER A 1 109 ? 3.938 2.403 -11.011 1.00 95.69 109 SER A C 1
ATOM 814 O O . SER A 1 109 ? 2.968 2.863 -11.618 1.00 95.69 109 SER A O 1
ATOM 816 N N . LYS A 1 110 ? 5.198 2.602 -11.396 1.00 95.06 110 LYS A N 1
ATOM 817 C CA . LYS A 1 110 ? 5.604 3.230 -12.655 1.00 95.06 110 LYS A CA 1
ATOM 818 C C . LYS A 1 110 ? 6.045 2.179 -13.654 1.00 95.06 110 LYS A C 1
ATOM 820 O O . LYS A 1 110 ? 6.762 1.249 -13.281 1.00 95.06 110 LYS A O 1
ATOM 825 N N . LYS A 1 111 ? 5.667 2.353 -14.914 1.00 93.44 111 LYS A N 1
ATOM 826 C CA . LYS A 1 111 ? 6.120 1.513 -16.016 1.00 93.44 111 LYS A CA 1
ATOM 827 C C . LYS A 1 111 ? 7.401 2.096 -16.607 1.00 93.44 111 LYS A C 1
ATOM 829 O O . LYS A 1 111 ? 7.465 3.275 -16.941 1.00 93.44 111 LYS A O 1
ATOM 834 N N . TYR A 1 112 ? 8.404 1.250 -16.791 1.00 91.50 112 TYR A N 1
ATOM 835 C CA . TYR A 1 112 ? 9.658 1.601 -17.447 1.00 91.50 112 TYR A CA 1
ATOM 836 C C . TYR A 1 112 ? 9.868 0.718 -18.665 1.00 91.50 112 TYR A C 1
ATOM 838 O O . TYR A 1 112 ? 9.728 -0.502 -18.588 1.00 91.50 112 TYR A O 1
ATOM 846 N N . ASP A 1 113 ? 10.211 1.349 -19.781 1.00 92.25 113 ASP A N 1
ATOM 847 C CA . ASP A 1 113 ? 10.694 0.665 -20.975 1.00 92.25 113 ASP A CA 1
ATOM 848 C C . ASP A 1 113 ? 12.147 0.234 -20.741 1.00 92.25 113 ASP A C 1
ATOM 850 O O . ASP A 1 113 ? 12.985 1.046 -20.340 1.00 92.25 113 ASP A O 1
ATOM 854 N N . ILE A 1 114 ? 12.424 -1.053 -20.938 1.00 92.44 114 ILE A N 1
ATOM 855 C CA . ILE A 1 114 ? 13.763 -1.636 -20.782 1.00 92.44 114 ILE A CA 1
ATOM 856 C C . ILE A 1 114 ? 14.349 -2.116 -22.119 1.00 92.44 114 ILE A C 1
ATOM 858 O O . ILE A 1 114 ? 15.376 -2.792 -22.122 1.00 92.44 114 ILE A O 1
ATOM 862 N N . GLY A 1 115 ? 13.735 -1.738 -23.246 1.00 90.88 115 GLY A N 1
ATOM 863 C CA . GLY A 1 115 ? 14.114 -2.146 -24.596 1.00 90.88 115 GLY A CA 1
ATOM 864 C C . GLY A 1 115 ? 13.473 -3.464 -25.037 1.00 90.88 115 GLY A C 1
ATOM 865 O O . GLY A 1 115 ? 12.851 -4.173 -24.247 1.00 90.88 115 GLY A O 1
ATOM 866 N N . ASP A 1 116 ? 13.624 -3.795 -26.323 1.00 90.31 116 ASP A N 1
ATOM 867 C CA . ASP A 1 116 ? 13.129 -5.045 -26.929 1.00 90.31 116 ASP A CA 1
ATOM 868 C C . ASP A 1 116 ? 11.624 -5.311 -26.701 1.00 90.31 116 ASP A C 1
ATOM 870 O O . ASP A 1 116 ? 11.224 -6.445 -26.425 1.00 90.31 116 ASP A O 1
ATOM 874 N N . ASP A 1 117 ? 10.792 -4.263 -26.773 1.00 90.38 117 ASP A N 1
ATOM 875 C CA . ASP A 1 117 ? 9.341 -4.305 -26.509 1.00 90.38 117 ASP A CA 1
ATOM 876 C C . ASP A 1 117 ? 8.974 -4.840 -25.106 1.00 90.38 117 ASP A C 1
ATOM 878 O O . ASP A 1 117 ? 7.870 -5.346 -24.873 1.00 90.38 117 ASP A O 1
ATOM 882 N N . LYS A 1 118 ? 9.899 -4.740 -24.142 1.00 91.69 118 LYS A N 1
ATOM 883 C CA . LYS A 1 118 ? 9.705 -5.178 -22.756 1.00 91.69 118 LYS A CA 1
ATOM 884 C C . LYS A 1 118 ? 9.513 -3.988 -21.829 1.00 91.69 118 LYS A C 1
ATOM 886 O O . LYS A 1 118 ? 10.192 -2.968 -21.917 1.00 91.69 118 LYS A O 1
ATOM 891 N N . PHE A 1 119 ? 8.635 -4.189 -20.855 1.00 91.25 119 PHE A N 1
ATOM 892 C CA . PHE A 1 119 ? 8.377 -3.232 -19.792 1.00 91.25 119 PHE A CA 1
ATOM 893 C C . PHE A 1 119 ? 8.617 -3.877 -18.432 1.00 91.25 119 PHE A C 1
ATOM 895 O O . PHE A 1 119 ? 8.326 -5.057 -18.235 1.00 91.25 119 PHE A O 1
ATOM 902 N N . THR A 1 120 ? 9.111 -3.083 -17.490 1.00 92.75 120 THR A N 1
ATOM 903 C CA . THR A 1 120 ? 9.146 -3.427 -16.069 1.00 92.75 120 THR A CA 1
ATOM 904 C C . THR A 1 120 ? 8.288 -2.451 -15.276 1.00 92.75 120 THR A C 1
ATOM 906 O O . THR A 1 120 ? 8.036 -1.329 -15.718 1.00 92.75 120 THR A O 1
ATOM 909 N N . PHE A 1 121 ? 7.845 -2.877 -14.101 1.00 92.75 121 PHE A N 1
ATOM 910 C CA . PHE A 1 121 ? 7.107 -2.040 -13.168 1.00 92.75 121 PHE A CA 1
ATOM 911 C C . PHE A 1 121 ? 7.946 -1.848 -11.914 1.00 92.75 121 PHE A C 1
ATOM 913 O O . PHE A 1 121 ? 8.473 -2.811 -11.363 1.00 92.75 121 PHE A O 1
ATOM 920 N N . ASN A 1 122 ? 8.075 -0.601 -11.476 1.00 93.50 122 ASN A N 1
ATOM 921 C CA . ASN A 1 122 ? 8.689 -0.282 -10.197 1.00 93.50 122 ASN A CA 1
ATOM 922 C C . ASN A 1 122 ? 7.606 0.178 -9.227 1.00 93.50 122 ASN A C 1
ATOM 924 O O . ASN A 1 122 ? 6.954 1.197 -9.487 1.00 93.50 122 ASN A O 1
ATOM 928 N N . THR A 1 123 ? 7.445 -0.541 -8.120 1.00 95.00 123 THR A N 1
ATOM 929 C CA . THR A 1 123 ? 6.551 -0.141 -7.034 1.00 95.00 123 THR A CA 1
ATOM 930 C C . THR A 1 123 ? 7.128 1.087 -6.337 1.00 95.00 123 THR A C 1
ATOM 932 O O . THR A 1 123 ? 8.216 1.049 -5.771 1.00 95.00 123 THR A O 1
ATOM 935 N N . VAL A 1 124 ? 6.385 2.190 -6.370 1.00 95.25 124 VAL A N 1
ATOM 936 C CA . VAL A 1 124 ? 6.760 3.459 -5.724 1.00 95.25 124 VAL A CA 1
ATOM 937 C C . VAL A 1 124 ? 6.041 3.678 -4.395 1.00 95.25 124 VAL A C 1
ATOM 939 O O . VAL A 1 124 ? 6.491 4.473 -3.573 1.00 95.25 124 VAL A O 1
ATOM 942 N N . GLY A 1 125 ? 4.925 2.982 -4.178 1.00 96.06 125 GLY A N 1
ATOM 943 C CA . GLY A 1 125 ? 4.153 3.042 -2.946 1.00 96.06 125 GLY A CA 1
ATOM 944 C C . GLY A 1 125 ? 3.428 1.728 -2.703 1.00 96.06 125 GLY A C 1
ATOM 945 O O . GLY A 1 125 ? 2.877 1.140 -3.631 1.00 96.06 125 GLY A O 1
ATOM 946 N N . THR A 1 126 ? 3.439 1.267 -1.455 1.00 96.62 126 THR A N 1
ATOM 947 C CA . THR A 1 126 ? 2.647 0.125 -0.991 1.00 96.62 126 THR A CA 1
ATOM 948 C C . THR A 1 126 ? 1.695 0.597 0.096 1.00 96.62 126 THR A C 1
ATOM 950 O O . THR A 1 126 ? 2.091 1.339 0.998 1.00 96.62 126 THR A O 1
ATOM 953 N N . TYR A 1 127 ? 0.444 0.161 0.010 1.00 96.50 127 TYR A N 1
ATOM 954 C CA . TYR A 1 127 ? -0.624 0.541 0.921 1.00 96.50 127 TYR A CA 1
ATOM 955 C C . TYR A 1 127 ? -1.337 -0.691 1.451 1.00 96.50 127 TYR A C 1
ATOM 957 O O . TYR A 1 127 ? -1.555 -1.651 0.716 1.00 96.50 127 TYR A O 1
ATOM 965 N N . LEU A 1 128 ? -1.718 -0.644 2.723 1.00 95.12 128 LEU A N 1
ATOM 966 C CA . LEU A 1 128 ? -2.411 -1.721 3.412 1.00 95.12 128 LEU A CA 1
ATOM 967 C C . LEU A 1 128 ? -3.784 -1.242 3.852 1.00 95.12 128 LEU A C 1
ATOM 969 O O . LEU A 1 128 ? -3.896 -0.264 4.591 1.00 95.12 128 LEU A O 1
ATOM 973 N N . ILE A 1 129 ? -4.821 -1.948 3.414 1.00 94.88 129 ILE A N 1
ATOM 974 C CA . ILE A 1 129 ? -6.209 -1.686 3.798 1.00 94.88 129 ILE A CA 1
ATOM 975 C C . ILE A 1 129 ? -6.655 -2.810 4.721 1.00 94.88 129 ILE A C 1
ATOM 977 O O . ILE A 1 129 ? -6.617 -3.976 4.327 1.00 94.88 129 ILE A O 1
ATOM 981 N N . SER A 1 130 ? -7.062 -2.486 5.946 1.00 94.00 130 SER A N 1
ATOM 982 C CA . SER A 1 130 ? -7.537 -3.500 6.891 1.00 94.00 130 SER A CA 1
ATOM 983 C C . SER A 1 130 ? -8.788 -4.200 6.364 1.00 94.00 130 SER A C 1
ATOM 985 O O . SER A 1 130 ? -9.611 -3.614 5.659 1.00 94.00 130 SER A O 1
ATOM 987 N N . TYR A 1 131 ? -8.975 -5.464 6.740 1.00 92.75 131 TYR A N 1
ATOM 988 C CA . TYR A 1 131 ? -10.143 -6.237 6.304 1.00 92.75 131 TYR A CA 1
ATOM 989 C C . TYR A 1 131 ? -11.475 -5.625 6.757 1.00 92.75 131 TYR A C 1
ATOM 991 O O . TYR A 1 131 ? -12.474 -5.759 6.056 1.00 92.75 131 TYR A O 1
ATOM 999 N N . ASP A 1 132 ? -11.495 -4.908 7.882 1.00 91.75 132 ASP A N 1
ATOM 1000 C CA . ASP A 1 132 ? -12.670 -4.166 8.353 1.00 91.75 132 ASP A CA 1
ATOM 1001 C C . ASP A 1 132 ? -12.900 -2.828 7.624 1.00 91.75 132 ASP A C 1
ATOM 1003 O O . ASP A 1 132 ? -13.887 -2.144 7.900 1.00 91.75 132 ASP A O 1
ATOM 1007 N N . GLY A 1 133 ? -12.010 -2.450 6.701 1.00 90.62 133 GLY A N 1
ATOM 1008 C CA . GLY A 1 133 ? -12.105 -1.237 5.895 1.00 90.62 133 GLY A CA 1
ATOM 1009 C C . GLY A 1 133 ? -12.001 0.067 6.688 1.00 90.62 133 GLY A C 1
ATOM 1010 O O . GLY A 1 133 ? -12.494 1.083 6.200 1.00 90.62 133 GLY A O 1
ATOM 1011 N N . LYS A 1 134 ? -11.420 0.043 7.897 1.00 90.44 134 LYS A N 1
ATOM 1012 C CA . LYS A 1 134 ? -11.288 1.206 8.799 1.00 90.44 134 LYS A CA 1
ATOM 1013 C C . LYS A 1 134 ? -9.878 1.782 8.877 1.00 90.44 134 LYS A C 1
ATOM 1015 O O . LYS A 1 134 ? -9.701 2.879 9.403 1.00 90.44 134 LYS A O 1
ATOM 1020 N N . THR A 1 135 ? -8.877 1.053 8.397 1.00 93.25 135 THR A N 1
ATOM 1021 C CA . THR A 1 135 ? -7.476 1.456 8.479 1.00 93.25 135 THR A CA 1
ATOM 1022 C C . THR A 1 135 ? -6.845 1.441 7.096 1.00 93.25 135 THR A C 1
ATOM 1024 O O . THR A 1 135 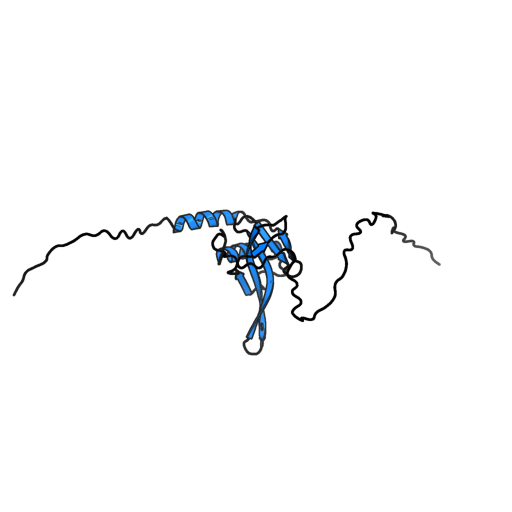? -6.948 0.453 6.367 1.00 93.25 135 THR A O 1
ATOM 1027 N N . LEU A 1 136 ? -6.159 2.535 6.767 1.00 95.50 136 LEU A N 1
ATOM 1028 C CA . LEU A 1 136 ? -5.279 2.657 5.613 1.00 95.50 136 LEU A CA 1
ATOM 1029 C C . LEU A 1 136 ? -3.872 2.998 6.110 1.00 95.50 136 LEU A C 1
ATOM 1031 O O . LEU A 1 136 ? -3.687 3.974 6.835 1.00 95.50 136 LEU A O 1
ATOM 1035 N N . LEU A 1 137 ? -2.885 2.197 5.725 1.00 95.81 137 LEU A N 1
ATOM 1036 C CA . LEU A 1 137 ? -1.483 2.405 6.086 1.00 95.81 137 LEU A CA 1
ATOM 1037 C C . LEU A 1 137 ? -0.651 2.548 4.816 1.00 95.81 137 LEU A C 1
ATOM 1039 O O . LEU A 1 137 ? -0.826 1.772 3.879 1.00 95.81 137 LEU A O 1
ATOM 1043 N N . LYS A 1 138 ? 0.299 3.481 4.800 1.00 96.12 138 LYS A N 1
ATOM 1044 C CA . LYS A 1 138 ? 1.464 3.396 3.918 1.00 96.12 138 LYS A CA 1
ATOM 1045 C C . LYS A 1 138 ? 2.441 2.402 4.530 1.00 96.12 138 LYS A C 1
ATOM 1047 O O . LYS A 1 138 ? 2.747 2.501 5.717 1.00 96.12 138 LYS A O 1
ATOM 1052 N N . TYR A 1 139 ? 2.923 1.472 3.723 1.00 94.12 139 TYR A N 1
ATOM 1053 C CA . TYR A 1 139 ? 3.814 0.411 4.161 1.00 94.12 139 TYR A CA 1
ATOM 1054 C C . TYR A 1 139 ? 5.152 0.494 3.438 1.00 94.12 139 TYR A C 1
ATOM 1056 O O . TYR A 1 139 ? 5.205 0.542 2.208 1.00 94.12 139 TYR A O 1
ATOM 1064 N N . ASP A 1 140 ? 6.233 0.513 4.210 1.00 91.62 140 ASP A N 1
ATOM 1065 C CA . ASP A 1 140 ? 7.588 0.387 3.692 1.00 91.62 140 ASP A CA 1
ATOM 1066 C C . ASP A 1 140 ? 8.000 -1.090 3.737 1.00 91.62 140 ASP A C 1
ATOM 1068 O O . ASP A 1 140 ? 8.203 -1.662 4.807 1.00 91.62 140 ASP A O 1
ATOM 1072 N N . LYS A 1 141 ? 8.117 -1.729 2.568 1.00 87.00 141 LYS A N 1
ATOM 1073 C CA . LYS A 1 141 ? 8.501 -3.147 2.473 1.00 87.00 141 LYS A CA 1
ATOM 1074 C C . LYS A 1 141 ? 9.944 -3.410 2.925 1.00 87.00 141 LYS A C 1
ATOM 1076 O O . LYS A 1 141 ? 10.248 -4.534 3.312 1.00 87.00 141 LYS A O 1
ATOM 1081 N N . ALA A 1 142 ? 10.831 -2.415 2.867 1.00 87.69 142 ALA A N 1
ATOM 1082 C CA . ALA A 1 142 ? 12.237 -2.575 3.226 1.00 87.69 142 ALA A CA 1
ATOM 1083 C C . ALA A 1 142 ? 12.447 -2.515 4.744 1.00 87.69 142 ALA A C 1
ATOM 1085 O O . ALA A 1 142 ? 13.241 -3.286 5.283 1.00 87.69 142 ALA A O 1
ATOM 1086 N N . THR A 1 143 ? 11.740 -1.617 5.435 1.00 87.38 143 THR A N 1
ATOM 1087 C CA . THR A 1 143 ? 11.861 -1.450 6.895 1.00 87.38 143 THR A CA 1
ATOM 1088 C C . THR A 1 143 ? 10.767 -2.180 7.675 1.00 87.38 143 THR A C 1
ATOM 1090 O O . THR A 1 143 ? 10.952 -2.506 8.848 1.00 87.38 143 THR A O 1
ATOM 1093 N N . GLY A 1 144 ? 9.635 -2.479 7.036 1.00 86.88 144 GLY A N 1
ATOM 1094 C CA . GLY A 1 144 ? 8.426 -2.972 7.690 1.00 86.88 144 GLY A CA 1
ATOM 1095 C C . GLY A 1 144 ? 7.635 -1.885 8.422 1.00 86.88 144 GLY A C 1
ATOM 1096 O O . GLY A 1 144 ? 6.695 -2.213 9.149 1.00 86.88 144 GLY A O 1
ATOM 1097 N N . GLU A 1 145 ? 8.007 -0.611 8.273 1.00 90.25 145 GLU A N 1
ATOM 1098 C CA . GLU A 1 145 ? 7.327 0.499 8.936 1.00 90.25 145 GLU A CA 1
ATOM 1099 C C . GLU A 1 145 ? 5.943 0.759 8.333 1.00 90.25 145 GLU A C 1
ATOM 1101 O O . GLU A 1 145 ? 5.719 0.654 7.125 1.00 90.25 145 GLU A O 1
ATOM 1106 N N . CYS A 1 146 ? 5.006 1.113 9.212 1.00 92.88 146 CYS A N 1
ATOM 1107 C CA . CYS A 1 146 ? 3.632 1.448 8.865 1.00 92.88 146 CYS A CA 1
ATOM 1108 C C . CYS A 1 146 ? 3.344 2.891 9.277 1.00 92.88 146 CYS A C 1
ATOM 1110 O O . CYS A 1 146 ? 3.463 3.235 10.455 1.00 92.88 146 CYS A O 1
ATOM 1112 N N . THR A 1 147 ? 2.903 3.706 8.324 1.00 94.38 147 THR A N 1
ATOM 1113 C CA . THR A 1 147 ? 2.476 5.087 8.570 1.00 94.38 147 THR A CA 1
ATOM 1114 C C . THR A 1 147 ? 0.977 5.200 8.305 1.00 94.38 147 THR A C 1
ATOM 1116 O O . THR A 1 147 ? 0.552 4.939 7.177 1.00 94.38 147 THR A O 1
ATOM 1119 N N . PRO A 1 148 ? 0.152 5.571 9.298 1.00 94.75 148 PRO A N 1
ATOM 1120 C CA . PRO A 1 148 ? -1.288 5.680 9.110 1.00 94.75 148 PRO A CA 1
ATOM 1121 C C . PRO A 1 148 ? -1.646 6.852 8.194 1.00 94.75 148 PRO A C 1
ATOM 1123 O O . PRO A 1 148 ? -1.066 7.933 8.291 1.00 94.75 148 PRO A O 1
ATOM 1126 N N . ILE A 1 149 ? -2.625 6.628 7.321 1.00 95.06 149 ILE A N 1
ATOM 1127 C CA . ILE A 1 149 ? -3.248 7.644 6.472 1.00 95.06 149 ILE A CA 1
ATOM 1128 C C . ILE A 1 149 ? -4.697 7.786 6.935 1.00 95.06 149 ILE A C 1
ATOM 1130 O O . ILE A 1 149 ? -5.392 6.783 7.124 1.00 95.06 149 ILE A O 1
ATOM 1134 N N . GLU A 1 150 ? -5.160 9.022 7.130 1.00 91.69 150 GLU A N 1
ATOM 1135 C CA . GLU A 1 150 ? -6.547 9.266 7.528 1.00 91.69 150 GLU A CA 1
ATOM 1136 C C . GLU A 1 150 ? -7.515 8.722 6.480 1.00 91.69 150 GLU A C 1
ATOM 1138 O O . GLU A 1 150 ? -7.426 9.045 5.295 1.00 91.69 150 GLU A O 1
ATOM 1143 N N . MET A 1 151 ? -8.455 7.888 6.920 1.00 87.44 151 MET A N 1
ATOM 1144 C CA . MET A 1 151 ? -9.390 7.253 6.008 1.00 87.44 151 MET A CA 1
ATOM 1145 C C . MET A 1 151 ? -10.514 8.224 5.644 1.00 87.44 151 MET A C 1
ATOM 1147 O O . MET A 1 151 ? -11.256 8.681 6.511 1.00 87.44 151 MET A O 1
ATOM 1151 N N . LYS A 1 152 ? -10.674 8.533 4.354 1.00 79.50 152 LYS A N 1
ATOM 1152 C CA . LYS A 1 152 ? -11.811 9.325 3.873 1.00 79.50 152 LYS A CA 1
ATOM 1153 C C . LYS A 1 152 ? -13.102 8.540 4.133 1.00 79.50 152 LYS A C 1
ATOM 1155 O O . LYS A 1 152 ? -13.281 7.445 3.603 1.00 79.50 152 LYS A O 1
ATOM 1160 N N . GLU A 1 153 ? -14.018 9.136 4.901 1.00 60.41 153 GLU A N 1
ATOM 1161 C CA . GLU A 1 153 ? -15.327 8.590 5.327 1.00 60.41 153 GLU A CA 1
ATOM 1162 C C . GLU A 1 153 ? -16.191 8.001 4.182 1.00 60.41 153 GLU A C 1
ATOM 1164 O O . GLU A 1 153 ? -17.134 7.247 4.423 1.00 60.41 153 GLU A O 1
ATOM 1169 N N . ALA A 1 154 ? -15.853 8.275 2.916 1.00 51.41 154 ALA A N 1
ATOM 1170 C CA . ALA A 1 154 ? -16.511 7.722 1.734 1.00 51.41 154 ALA A CA 1
ATOM 1171 C C . ALA A 1 154 ? -16.400 6.184 1.584 1.00 51.41 154 ALA A C 1
ATOM 1173 O O . ALA A 1 154 ? -17.187 5.601 0.838 1.00 51.41 154 ALA A O 1
ATOM 1174 N N . SER A 1 155 ? -15.493 5.495 2.293 1.00 47.84 155 SER A N 1
ATOM 1175 C CA . SER A 1 155 ? -15.376 4.025 2.213 1.00 47.84 155 SER A CA 1
ATOM 1176 C C . SER A 1 155 ? -16.444 3.261 3.014 1.00 47.84 155 SER A C 1
ATOM 1178 O O . SER A 1 155 ? -16.754 2.116 2.679 1.00 47.84 155 SER A O 1
ATOM 1180 N N . ALA A 1 156 ? -17.099 3.894 3.999 1.00 44.22 156 ALA A N 1
ATOM 1181 C CA . ALA A 1 156 ? -18.222 3.287 4.723 1.00 44.22 156 ALA A CA 1
ATOM 1182 C C . ALA A 1 156 ? -19.447 3.057 3.811 1.00 44.22 156 ALA A C 1
ATOM 1184 O O . ALA A 1 156 ? -20.246 2.146 4.043 1.00 44.22 156 ALA A O 1
ATOM 1185 N N . ALA A 1 157 ? -19.565 3.835 2.728 1.00 45.41 157 ALA A N 1
ATOM 1186 C CA . ALA A 1 157 ? -20.632 3.709 1.738 1.00 45.41 157 ALA A CA 1
ATOM 1187 C C . ALA A 1 157 ? -20.413 2.560 0.730 1.00 45.41 157 ALA A C 1
ATOM 1189 O O . ALA A 1 157 ? -21.374 2.068 0.139 1.00 45.41 157 ALA A O 1
ATOM 1190 N N . ALA A 1 158 ? -19.182 2.056 0.568 1.00 47.38 158 ALA A N 1
ATOM 1191 C CA . ALA A 1 158 ? -18.936 0.863 -0.252 1.00 47.38 158 ALA A CA 1
ATOM 1192 C C . ALA A 1 158 ? -19.545 -0.403 0.390 1.00 47.38 158 ALA A C 1
ATOM 1194 O O . ALA A 1 158 ? -20.051 -1.277 -0.313 1.00 47.38 158 ALA A O 1
ATOM 1195 N N . SER A 1 159 ? -19.616 -0.445 1.729 1.00 45.69 159 SER A N 1
ATOM 1196 C CA . SER A 1 159 ? -20.328 -1.495 2.474 1.00 45.69 159 SER A CA 1
ATOM 1197 C C . SER A 1 159 ? -21.856 -1.436 2.312 1.00 45.69 159 SER A C 1
ATOM 1199 O O . SER A 1 159 ? -22.523 -2.467 2.397 1.00 45.69 159 SER A O 1
ATOM 1201 N N . SER A 1 160 ? -22.443 -0.263 2.043 1.00 45.75 160 SER A N 1
ATOM 1202 C CA . SER A 1 160 ? -23.894 -0.137 1.833 1.00 45.75 160 SER A CA 1
ATOM 1203 C C . SER A 1 160 ? -24.319 -0.320 0.370 1.00 45.75 160 SER A C 1
ATOM 1205 O O . SER A 1 160 ? -25.435 -0.782 0.128 1.00 45.75 160 SER A O 1
ATOM 1207 N N . ALA A 1 161 ? -23.434 -0.073 -0.603 1.00 44.50 161 ALA A N 1
ATOM 1208 C CA . ALA A 1 161 ? -23.720 -0.294 -2.025 1.00 44.50 161 ALA A CA 1
ATOM 1209 C C . ALA A 1 161 ? -23.691 -1.783 -2.439 1.00 44.50 161 ALA A C 1
ATOM 1211 O O . ALA A 1 161 ? -24.485 -2.195 -3.286 1.00 44.50 161 ALA A O 1
ATOM 1212 N N . GLN A 1 162 ? -22.870 -2.633 -1.806 1.00 47.16 162 GLN A N 1
ATOM 1213 C CA . GLN A 1 162 ? -22.889 -4.083 -2.081 1.00 47.16 162 GLN A CA 1
ATOM 1214 C C . GLN A 1 162 ? -24.097 -4.814 -1.477 1.00 47.16 162 GLN A C 1
ATOM 1216 O O . GLN A 1 162 ? -24.486 -5.867 -1.984 1.00 47.16 162 GLN A O 1
ATOM 1221 N N . LYS A 1 163 ? -24.765 -4.242 -0.465 1.00 39.91 163 LYS A N 1
ATOM 1222 C CA . LYS A 1 163 ? -26.036 -4.786 0.041 1.00 39.91 163 LYS A CA 1
ATOM 1223 C C . LYS A 1 163 ? -27.214 -4.517 -0.911 1.00 39.91 163 LYS A C 1
ATOM 1225 O O . LYS A 1 163 ? -28.200 -5.246 -0.867 1.00 39.91 163 LYS A O 1
ATOM 1230 N N . ALA A 1 164 ? -27.116 -3.513 -1.787 1.00 38.50 164 ALA A N 1
ATOM 1231 C CA . ALA A 1 164 ? -28.195 -3.151 -2.709 1.00 38.50 164 ALA A CA 1
ATOM 1232 C C . ALA A 1 164 ? -28.230 -4.003 -3.994 1.00 38.50 164 ALA A C 1
ATOM 1234 O O . ALA A 1 164 ? -29.310 -4.238 -4.525 1.00 38.50 164 ALA A O 1
ATOM 1235 N N . THR A 1 165 ? -27.094 -4.539 -4.460 1.00 36.69 165 THR A N 1
ATOM 1236 C CA . THR A 1 165 ? -27.057 -5.405 -5.661 1.00 36.69 165 THR A CA 1
ATOM 1237 C C . THR A 1 165 ? -27.420 -6.868 -5.377 1.00 36.69 165 THR A C 1
ATOM 1239 O O . THR A 1 165 ? -27.894 -7.561 -6.269 1.00 36.69 165 THR A O 1
ATOM 1242 N N . ALA A 1 166 ? -27.282 -7.351 -4.138 1.00 40.59 166 ALA A N 1
ATOM 1243 C CA . ALA A 1 166 ? -27.677 -8.720 -3.778 1.00 40.59 166 ALA A CA 1
ATOM 1244 C C . ALA A 1 166 ? -29.178 -8.873 -3.433 1.00 40.59 166 ALA A C 1
ATOM 1246 O O . ALA A 1 166 ? -29.637 -9.985 -3.186 1.00 40.59 166 ALA A O 1
ATOM 1247 N N . ALA A 1 167 ? -29.947 -7.776 -3.404 1.00 43.12 167 ALA A N 1
ATOM 1248 C CA . ALA A 1 167 ? -31.353 -7.757 -2.977 1.00 43.12 167 ALA A CA 1
ATOM 1249 C C . ALA A 1 167 ? -32.370 -7.537 -4.120 1.00 43.12 167 ALA A C 1
ATOM 1251 O O . ALA A 1 167 ? -33.533 -7.242 -3.859 1.00 43.12 167 ALA A O 1
ATOM 1252 N N . SER A 1 168 ? -31.952 -7.713 -5.374 1.00 38.69 168 SER A N 1
ATOM 1253 C CA . SER A 1 168 ? -32.841 -7.893 -6.529 1.00 38.69 168 SER A CA 1
ATOM 1254 C C . SER A 1 168 ? -32.352 -9.155 -7.244 1.00 38.69 168 SER A C 1
ATOM 1256 O O . SER A 1 168 ? -31.421 -9.098 -8.028 1.00 38.69 168 SER A O 1
ATOM 1258 N N . GLY A 1 169 ? -32.771 -10.363 -6.883 1.00 38.84 169 GLY A N 1
ATOM 1259 C CA . GLY A 1 169 ? -34.164 -10.772 -6.834 1.00 38.84 169 GLY A CA 1
ATOM 1260 C C . GLY A 1 169 ? -34.500 -11.560 -8.099 1.00 38.84 169 GLY A C 1
ATOM 1261 O O . GLY A 1 169 ? -35.395 -11.162 -8.823 1.00 38.84 169 GLY A O 1
ATOM 1262 N N . GLU A 1 170 ? -33.805 -12.671 -8.358 1.00 33.91 170 GLU A N 1
ATOM 126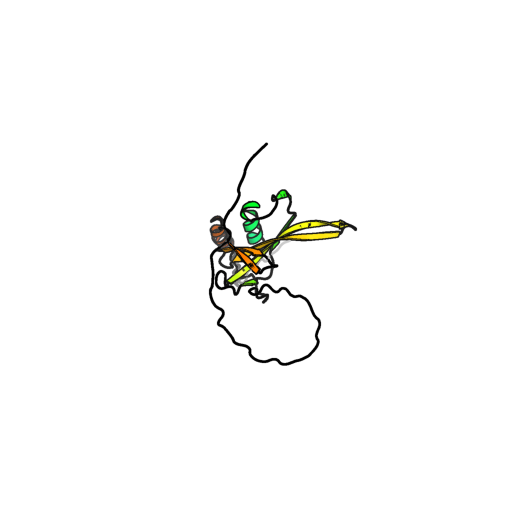3 C CA . GLU A 1 170 ? -34.343 -13.756 -9.187 1.00 33.91 170 GLU A CA 1
ATOM 1264 C C . GLU A 1 170 ? -34.132 -15.080 -8.456 1.00 33.91 170 GLU A C 1
ATOM 1266 O O . GLU A 1 170 ? -33.098 -15.743 -8.506 1.00 33.91 170 GLU A O 1
ATOM 1271 N N . THR A 1 171 ? -35.147 -15.428 -7.672 1.00 30.61 171 THR A N 1
ATOM 1272 C CA . THR A 1 171 ? -35.316 -16.756 -7.104 1.00 30.61 171 THR A CA 1
ATOM 1273 C C . THR A 1 171 ? -35.842 -17.656 -8.219 1.00 30.61 171 THR A C 1
ATOM 1275 O O . THR A 1 171 ? -37.045 -17.686 -8.476 1.00 30.61 171 THR A O 1
ATOM 1278 N N . HIS A 1 172 ? -34.968 -18.409 -8.887 1.00 33.22 172 HIS A N 1
ATOM 1279 C CA . HIS A 1 172 ? -35.410 -19.512 -9.742 1.00 33.22 172 HIS A CA 1
ATOM 1280 C C . HIS A 1 172 ? -35.868 -20.661 -8.838 1.00 33.22 172 HIS A C 1
ATOM 1282 O O . HIS A 1 172 ? -35.113 -21.561 -8.476 1.00 33.22 172 HIS A O 1
ATOM 1288 N N . THR A 1 173 ? -37.126 -20.591 -8.412 1.00 34.78 173 THR A N 1
ATOM 1289 C CA . THR A 1 173 ? -37.825 -21.724 -7.814 1.00 34.78 173 THR A CA 1
ATOM 1290 C C . THR A 1 173 ? -38.135 -22.720 -8.929 1.00 34.78 173 THR A C 1
ATOM 1292 O O . THR A 1 173 ? -38.998 -22.491 -9.770 1.00 34.78 173 THR A O 1
ATOM 1295 N N . HIS A 1 174 ? -37.420 -23.845 -8.955 1.00 39.94 174 HIS A N 1
ATOM 1296 C CA . HIS A 1 174 ? -37.856 -25.019 -9.707 1.00 39.94 174 HIS A CA 1
ATOM 1297 C C . HIS A 1 174 ? -39.066 -25.619 -8.982 1.00 39.94 174 HIS A C 1
ATOM 1299 O O . HIS A 1 174 ? -38.921 -26.434 -8.072 1.00 39.94 174 HIS A O 1
ATOM 1305 N N . ALA A 1 175 ? -40.265 -25.178 -9.361 1.00 36.03 175 ALA A N 1
ATOM 1306 C CA . ALA A 1 175 ? -41.510 -25.825 -8.980 1.00 36.03 175 ALA A CA 1
ATOM 1307 C C . ALA A 1 175 ? -41.919 -26.825 -10.070 1.00 36.03 175 ALA A C 1
ATOM 1309 O O . ALA A 1 175 ? -42.254 -26.469 -11.196 1.00 36.03 175 ALA A O 1
ATOM 1310 N N . ASN A 1 176 ? -41.848 -28.094 -9.686 1.00 42.72 176 ASN A N 1
ATOM 1311 C CA . ASN A 1 176 ? -42.486 -29.255 -10.292 1.00 42.72 176 ASN A CA 1
ATOM 1312 C C . ASN A 1 176 ? -43.969 -28.984 -10.647 1.00 42.72 176 ASN A C 1
ATOM 1314 O O . ASN A 1 176 ? -44.696 -28.464 -9.801 1.00 42.72 176 ASN A O 1
ATOM 1318 N N . GLY A 1 177 ? -44.438 -29.364 -11.845 1.00 34.03 177 GLY A N 1
ATOM 1319 C CA . GLY A 1 177 ? -45.845 -29.178 -12.231 1.00 34.03 177 GLY A CA 1
ATOM 1320 C C . GLY A 1 177 ? -46.198 -29.591 -13.666 1.00 34.03 177 GLY A C 1
ATOM 1321 O O . GLY A 1 177 ? -45.978 -28.853 -14.614 1.00 34.03 177 GLY A O 1
ATOM 1322 N N . GLU A 1 178 ? -46.757 -30.786 -13.773 1.00 35.75 178 GLU A N 1
ATOM 1323 C CA . GLU A 1 178 ? -47.172 -31.597 -14.923 1.00 35.75 178 GLU A CA 1
ATOM 1324 C C . GLU A 1 178 ? -48.336 -31.044 -15.811 1.00 35.75 178 GLU A C 1
ATOM 1326 O O . GLU A 1 178 ? -49.235 -30.373 -15.316 1.00 35.75 178 GLU A O 1
ATOM 1331 N N . VAL A 1 179 ? -48.305 -31.421 -17.110 1.00 40.22 179 VAL A N 1
ATOM 1332 C CA . VAL A 1 179 ? -49.359 -31.671 -18.154 1.00 40.22 179 VAL A CA 1
ATOM 1333 C C . VAL A 1 179 ? -50.525 -30.700 -18.468 1.00 40.22 179 VAL A C 1
ATOM 1335 O O . VAL A 1 179 ? -51.384 -30.436 -17.635 1.00 40.22 179 VAL A O 1
ATOM 1338 N N . HIS A 1 180 ? -50.709 -30.376 -19.768 1.00 34.28 180 HIS A N 1
ATOM 1339 C CA . HIS A 1 180 ? -51.783 -30.960 -20.613 1.00 34.28 180 HIS A CA 1
ATOM 1340 C C . HIS A 1 180 ? -51.792 -30.498 -22.096 1.00 34.28 180 HIS A C 1
ATOM 1342 O O . HIS A 1 180 ? -51.683 -29.317 -22.403 1.00 34.28 180 HIS A O 1
ATOM 1348 N N . SER A 1 181 ? -51.996 -31.495 -22.968 1.0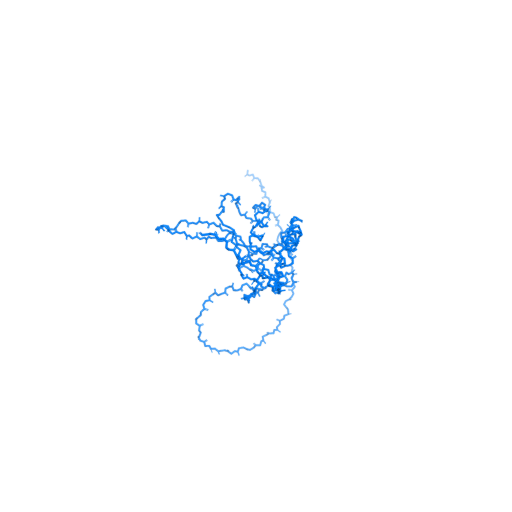0 44.62 181 SER A N 1
ATOM 1349 C CA . SER A 1 181 ? -52.749 -31.577 -24.239 1.00 44.62 181 SER A CA 1
ATOM 1350 C C . SER A 1 181 ? -52.856 -30.412 -25.234 1.00 44.62 181 SER A C 1
ATOM 1352 O O . SER A 1 181 ? -53.484 -29.392 -24.973 1.00 44.62 181 SER A O 1
ATOM 1354 N N . GLY A 1 182 ? -52.492 -30.721 -26.485 1.00 34.91 182 GLY A N 1
ATOM 1355 C CA . GLY A 1 182 ? -53.091 -30.143 -27.691 1.00 34.91 182 GLY A CA 1
ATOM 1356 C C . GLY A 1 182 ? -53.154 -31.191 -28.809 1.00 34.91 182 GLY A C 1
ATOM 1357 O O . GLY A 1 182 ? -52.119 -31.598 -29.327 1.00 34.91 182 GLY A O 1
ATOM 1358 N N . ALA A 1 183 ? -54.360 -31.651 -29.146 1.00 44.97 183 ALA A N 1
ATOM 1359 C CA . ALA A 1 183 ? -54.656 -32.555 -30.258 1.00 44.97 183 ALA A CA 1
ATOM 1360 C C . ALA A 1 183 ? -55.607 -31.884 -31.271 1.00 44.97 183 ALA A C 1
ATOM 1362 O O . ALA A 1 183 ? -56.374 -31.006 -30.880 1.00 44.97 183 ALA A O 1
ATOM 1363 N N . ALA A 1 184 ? -55.596 -32.433 -32.500 1.00 43.09 184 ALA A N 1
ATOM 1364 C CA . ALA A 1 184 ? -56.497 -32.270 -33.666 1.00 43.09 184 ALA A CA 1
ATOM 1365 C C . ALA A 1 184 ? -56.114 -31.174 -34.698 1.00 43.09 184 ALA A C 1
ATOM 1367 O O . ALA A 1 184 ? -55.985 -30.013 -34.334 1.00 43.09 184 ALA A O 1
ATOM 1368 N N . HIS A 1 185 ? -55.710 -31.553 -35.932 1.00 39.56 185 HIS A N 1
ATOM 1369 C CA . HIS A 1 185 ? -56.505 -31.816 -37.179 1.00 39.56 185 HIS A CA 1
ATOM 1370 C C . HIS A 1 185 ? -56.997 -30.505 -37.844 1.00 39.56 185 HIS A C 1
ATOM 1372 O O . HIS A 1 185 ? -57.335 -29.581 -37.123 1.00 39.56 185 HIS A O 1
ATOM 1378 N N . ALA A 1 186 ? -57.074 -30.276 -39.161 1.00 43.88 186 ALA A N 1
ATOM 1379 C CA . ALA A 1 186 ? -57.204 -31.057 -40.406 1.00 43.88 186 ALA A CA 1
ATOM 1380 C C . ALA A 1 186 ? -56.546 -30.229 -41.562 1.00 43.88 186 ALA A C 1
ATOM 1382 O O . ALA A 1 186 ? -56.057 -29.135 -41.284 1.00 43.88 186 ALA A O 1
ATOM 1383 N N . ASP A 1 187 ? -56.416 -30.620 -42.833 1.00 43.53 187 ASP A N 1
ATOM 1384 C CA . ASP A 1 187 ? -57.229 -31.428 -43.760 1.00 43.53 187 ASP A CA 1
ATOM 1385 C C . ASP A 1 187 ? -56.309 -32.012 -44.855 1.00 43.53 187 ASP A C 1
ATOM 1387 O O . ASP A 1 187 ? -55.360 -31.292 -45.259 1.00 43.53 187 ASP A O 1
#

Foldseek 3Di:
DDDDDDDDDDDDDDDDDDDDDDDDDDDDDDDDDDDDPPLQQPFKDPPFDALVLALQADVSVQVQVVVDFCVLQVFPDGPVQWDDKDKDRTWIAGRDPVDGAIWIKIFTWGWDDPDPPDIDIDTRWIWTAGSDRQWIWTADRNNRDTDTGHRDPVSVVSNVVVVVVVPDDDDPPPDDDDDDDDDDDDD

Secondary structure (DSSP, 8-state):
-----------------------------------------TTEEEEEEESTT-SS-THHHHHHHHTS-TTTTT-SS-GGG--EEEEEEEEEEE--TTS-EEEEEEEEEEEEEEETTEEEEEEEEEEEEETTS--EEEE-TTT--EEEEPPPGGGGGHHHHHHHHTTS-------------------

pLDDT: mean 71.0, std 24.11, range [30.61, 96.75]